Protein AF-A0A6G8FYY5-F1 (afdb_monomer)

Foldseek 3Di:
DDDDDDDDDDDDDDDDDDDDDDDDDDDDDDDDDDDDDDDDDDDDDDDDDDDDDDDDDDDDDDDDDDDDDDDDDDDDDPDPDADQDDDDDDPDPPDAPCVVLVADPLAAEEEEEDEQAPQQCLVLVLLLQQVQCVPRVSYAYEYQYAHDPVRVCSVVSVVSLVVGPRYHYNYHDPCCLRVLLRHLEYEGAGNEDDADVSLLSNLLSLFAYEYEPYDNRCVLDDDLQQHHYHHRPDSPRVNVRVNVSRVDSVSSNRNSVRSSVSSCVPPPDVVVVVVVVVVVVVVVVD

Solvent-accessible surface area (backbone atoms only — not comparable to full-atom values): 17972 Å² total; per-residue (Å²): 139,81,90,86,86,82,85,83,90,79,86,89,81,84,83,81,84,82,82,84,84,82,90,85,85,81,87,88,87,87,84,88,82,84,86,88,88,87,92,87,80,88,88,88,87,88,83,90,83,85,88,80,89,87,82,85,88,80,90,84,92,90,84,84,88,86,92,83,87,89,81,81,84,71,91,71,82,77,72,81,78,86,73,78,78,76,87,77,95,72,88,70,86,75,80,54,57,46,66,78,72,66,55,63,93,84,40,39,35,35,33,33,70,49,63,41,37,85,56,42,25,54,71,31,50,48,51,11,48,68,64,46,39,83,82,33,83,52,48,32,41,37,36,37,28,41,66,64,81,92,48,87,51,13,67,58,53,49,54,52,46,66,69,42,80,60,48,45,67,61,34,75,69,93,64,55,68,58,53,35,73,58,36,54,30,37,46,48,44,25,63,66,44,75,75,50,60,69,56,47,53,28,11,54,59,36,17,15,34,41,26,13,70,15,69,20,36,55,69,74,39,45,66,85,50,19,21,42,66,27,63,64,89,39,29,63,53,49,24,52,54,50,47,54,49,66,75,32,61,68,55,30,55,53,14,0,52,46,16,18,53,54,29,56,76,72,64,35,66,68,62,54,50,54,53,51,50,53,51,53,60,56,59,77,73,112

Mean predicted aligned error: 16.54 Å

Sequence (286 aa):
MGLAEGQPPRGGGLPRPARPIGLRGPRPAARGGLRPRAPGAHPARGGDLPARRRRRRRRLRAAPDPRGPPDRPSRSGRRPRRRVLQRRRARGGRPRYRHELGLAADDVLVTFAGRLTGDKGIRELVRAWTRLAPSRPGAHLVVAGRVDGPDPEGPALLAALEALPRTHLLGHVEDLERLWADTDVCVLPSYREGLPLVVIEAAAAGVPTVVTDCTGGREVVDDGTTGLVVPRRDAGALAAALERLVDDGALRTRMGMAARERALARYDRPRLWTALEGLLRSAARR

pLDDT: mean 76.0, std 26.5, range [28.17, 98.88]

Secondary structure (DSSP, 8-state):
-------PPP---PPPPPPPPPP--------------------------PPPP------------------PPP-----------------SSPPPHHHHTT--SS-EEEEEES---TTTTHHHHHHHHHHHGGG-TTEEEEEE----SS-SSHHHHHHHHHHSTTEEE----S-HHHHHHT-SEEEE--S--SS-HHHHHHHHTT--EEEES-HHHHHHPPBTTTEEEE-TT-HHHHHHHHHHHHH-HHHHHHHHHHHHHHHHHHH-HHHHHHHHHHHHHHHTT-

Radius of gyration: 32.66 Å; Cα contacts (8 Å, |Δi|>4): 351; chains: 1; bounding box: 40×124×102 Å

Nearest PDB structures (foldseek):
  5d00-assembly1_A  TM=8.984E-01  e=4.374E-12  Bacillus subtilis subsp. subtilis str. 168
  5d00-assembly1_B  TM=8.976E-01  e=1.137E-11  Bacillus subtilis subsp. subtilis str. 168
  3mbo-assembly2_C  TM=9.036E-01  e=2.621E-11  Bacillus anthracis
  6n1x-assembly1_A  TM=8.983E-01  e=1.667E-10  Staphylococcus aureus subsp. aureus CN1
  3c48-assembly1_B  TM=8.223E-01  e=9.989E-10  Corynebacterium glutamicum

Structure (mmCIF, N/CA/C/O backbone):
data_AF-A0A6G8FYY5-F1
#
_entry.id   AF-A0A6G8FYY5-F1
#
loop_
_atom_site.group_PDB
_atom_site.id
_atom_site.type_symbol
_atom_site.label_atom_id
_atom_site.label_alt_id
_atom_site.label_comp_id
_atom_site.label_asym_id
_atom_site.label_entity_id
_atom_site.label_seq_id
_atom_site.pdbx_PDB_ins_code
_atom_site.Cartn_x
_atom_site.Cartn_y
_atom_site.Cartn_z
_atom_site.occupancy
_atom_site.B_iso_or_equiv
_atom_site.auth_seq_id
_atom_site.auth_comp_id
_atom_site.auth_asym_id
_atom_site.auth_atom_id
_atom_site.pdbx_PDB_model_num
ATOM 1 N N . MET A 1 1 ? 10.642 -66.273 -29.730 1.00 39.59 1 MET A N 1
ATOM 2 C CA . MET A 1 1 ? 9.284 -65.866 -30.158 1.00 39.59 1 MET A CA 1
ATOM 3 C C . MET A 1 1 ? 8.975 -64.537 -29.486 1.00 39.59 1 MET A C 1
ATOM 5 O O . MET A 1 1 ? 9.159 -64.469 -28.283 1.00 39.59 1 MET A O 1
ATOM 9 N N . GLY A 1 2 ? 8.580 -63.465 -30.164 1.00 41.03 2 GLY A N 1
ATOM 10 C CA . GLY A 1 2 ? 8.566 -63.198 -31.605 1.00 41.03 2 GLY A CA 1
ATOM 11 C C . GLY A 1 2 ? 8.586 -61.676 -31.807 1.00 41.03 2 GLY A C 1
ATOM 12 O O . GLY A 1 2 ? 7.999 -60.955 -31.005 1.00 41.03 2 GLY A O 1
ATOM 13 N N . LEU A 1 3 ? 9.305 -61.192 -32.820 1.00 38.84 3 LEU A N 1
ATOM 14 C CA . LEU A 1 3 ? 9.339 -59.767 -33.167 1.00 38.84 3 LEU A CA 1
ATOM 15 C C . LEU A 1 3 ? 8.075 -59.404 -33.955 1.00 38.84 3 LEU A C 1
ATOM 17 O O . LEU A 1 3 ? 7.635 -60.188 -34.794 1.00 38.84 3 LEU A O 1
ATOM 21 N N . ALA A 1 4 ? 7.522 -58.216 -33.708 1.00 46.06 4 ALA A N 1
ATOM 22 C CA . ALA A 1 4 ? 6.395 -57.669 -34.458 1.00 46.06 4 ALA A CA 1
ATOM 23 C C . ALA A 1 4 ? 6.727 -56.246 -34.935 1.00 46.06 4 ALA A C 1
ATOM 25 O O . ALA A 1 4 ? 6.504 -55.267 -34.225 1.00 46.06 4 ALA A O 1
ATOM 26 N N . GLU A 1 5 ? 7.269 -56.144 -36.148 1.00 43.56 5 GLU A N 1
ATOM 27 C CA . GLU A 1 5 ? 7.329 -54.897 -36.918 1.00 43.56 5 GLU A CA 1
ATOM 28 C C . GLU A 1 5 ? 6.088 -54.807 -37.824 1.00 43.56 5 GLU A C 1
ATOM 30 O O . GLU A 1 5 ? 5.662 -55.819 -38.381 1.00 43.56 5 GLU A O 1
ATOM 35 N N . GLY A 1 6 ? 5.486 -53.619 -37.983 1.00 38.34 6 GLY A N 1
ATOM 36 C CA . GLY A 1 6 ? 4.167 -53.526 -38.632 1.00 38.34 6 GLY A CA 1
ATOM 37 C C . GLY A 1 6 ? 3.648 -52.129 -38.999 1.00 38.34 6 GLY A C 1
ATOM 38 O O . GLY A 1 6 ? 2.541 -51.793 -38.610 1.00 38.34 6 GLY A O 1
ATOM 39 N N . GLN A 1 7 ? 4.418 -51.379 -39.800 1.00 43.22 7 GLN A N 1
ATOM 40 C CA . GLN A 1 7 ? 4.030 -50.199 -40.616 1.00 43.22 7 GLN A CA 1
ATOM 41 C C . GLN A 1 7 ? 3.450 -48.913 -39.953 1.00 43.22 7 GLN A C 1
ATOM 43 O O . GLN A 1 7 ? 2.584 -48.965 -39.085 1.00 43.22 7 GLN A O 1
ATOM 48 N N . PRO A 1 8 ? 3.842 -47.714 -40.447 1.00 51.16 8 PRO A N 1
ATOM 49 C CA . PRO A 1 8 ? 3.224 -46.431 -40.096 1.00 51.16 8 PRO A CA 1
ATOM 50 C C . PRO A 1 8 ? 2.137 -45.979 -41.105 1.00 51.16 8 PRO A C 1
ATOM 52 O O . PRO A 1 8 ? 2.247 -46.264 -42.303 1.00 51.16 8 PRO A O 1
ATOM 55 N N . PRO A 1 9 ? 1.126 -45.192 -40.681 1.00 59.31 9 PRO A N 1
ATOM 56 C CA . PRO A 1 9 ? 0.180 -44.548 -41.593 1.00 59.31 9 PRO A CA 1
ATOM 57 C C . PRO A 1 9 ? 0.793 -43.344 -42.338 1.00 59.31 9 PRO A C 1
ATOM 59 O O . PRO A 1 9 ? 1.697 -42.664 -41.851 1.00 59.31 9 PRO A O 1
ATOM 62 N N . ARG A 1 10 ? 0.283 -43.084 -43.548 1.00 45.16 10 ARG A N 1
ATOM 63 C CA . ARG A 1 10 ? 0.808 -42.105 -44.519 1.00 45.16 10 ARG A CA 1
ATOM 64 C C . ARG A 1 10 ? 0.099 -40.747 -44.446 1.00 45.16 10 ARG A C 1
ATOM 66 O O . ARG A 1 10 ? -1.124 -40.726 -44.405 1.00 45.16 10 ARG A O 1
ATOM 73 N N . GLY A 1 11 ? 0.857 -39.666 -44.669 1.00 36.78 11 GLY A N 1
ATOM 74 C CA . GLY A 1 11 ? 0.372 -38.372 -45.189 1.00 36.78 11 GLY A CA 1
ATOM 75 C C . GLY A 1 11 ? -0.505 -37.538 -44.235 1.00 36.78 11 GLY A C 1
ATOM 76 O O . GLY A 1 11 ? -1.246 -38.056 -43.420 1.00 36.78 11 GLY A O 1
ATOM 77 N N . GLY A 1 12 ? -0.490 -36.207 -44.271 1.00 33.31 12 GLY A N 1
ATOM 78 C CA . GLY A 1 12 ? 0.103 -35.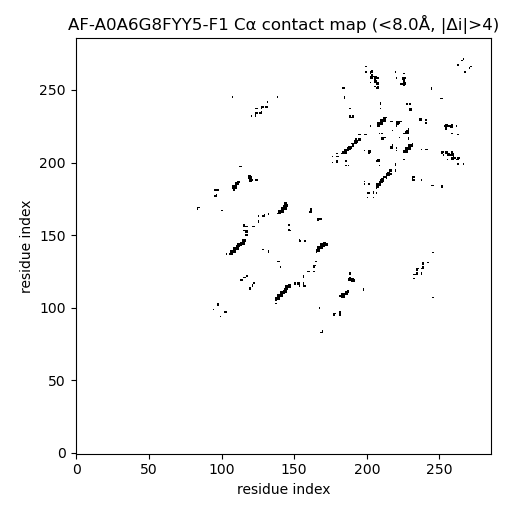307 -45.261 1.00 33.31 12 GLY A CA 1
ATOM 79 C C . GLY A 1 12 ? -0.892 -34.194 -45.590 1.00 33.31 12 GLY A C 1
ATOM 80 O O . GLY A 1 12 ? -1.673 -34.329 -46.524 1.00 33.31 12 GLY A O 1
ATOM 81 N N . GLY A 1 13 ? -0.886 -33.108 -44.812 1.00 35.06 13 GLY A N 1
ATOM 82 C CA . GLY A 1 13 ? -1.869 -32.027 -44.939 1.00 35.06 13 GLY A CA 1
ATOM 83 C C . GLY A 1 13 ? -1.380 -30.712 -44.336 1.00 35.06 13 GLY A C 1
ATOM 84 O O . GLY A 1 13 ? -1.707 -30.386 -43.200 1.00 35.06 13 GLY A O 1
ATOM 85 N N . LEU A 1 14 ? -0.590 -29.955 -45.101 1.00 44.81 14 LEU A N 1
ATOM 86 C CA . LEU A 1 14 ? -0.189 -28.593 -44.735 1.00 44.81 14 LEU A CA 1
ATOM 87 C C . LEU A 1 14 ? -1.376 -27.621 -44.907 1.00 44.81 14 LEU A C 1
ATOM 89 O O . LEU A 1 14 ? -2.025 -27.649 -45.958 1.00 44.81 14 LEU A O 1
ATOM 93 N N . PRO A 1 15 ? -1.662 -26.732 -43.936 1.00 49.69 15 PRO A N 1
ATOM 94 C CA . PRO A 1 15 ? -2.718 -25.735 -44.079 1.00 49.69 15 PRO A CA 1
ATOM 95 C C . PRO A 1 15 ? -2.329 -24.645 -45.092 1.00 49.69 15 PRO A C 1
ATOM 97 O O . PRO A 1 15 ? -1.216 -24.119 -45.081 1.00 49.69 15 PRO A O 1
ATOM 100 N N . ARG A 1 16 ? -3.270 -24.286 -45.974 1.00 48.47 16 ARG A N 1
ATOM 101 C CA . ARG A 1 16 ? -3.101 -23.221 -46.979 1.00 48.47 16 ARG A CA 1
ATOM 102 C C . ARG A 1 16 ? -3.052 -21.828 -46.320 1.00 48.47 16 ARG A C 1
ATOM 104 O O . ARG A 1 16 ? -3.844 -21.579 -45.412 1.00 48.47 16 ARG A O 1
ATOM 111 N N . PRO A 1 17 ? -2.213 -20.890 -46.802 1.00 47.44 17 PRO A N 1
ATOM 112 C CA . PRO A 1 17 ? -2.190 -19.520 -46.294 1.00 47.44 17 PRO A CA 1
ATOM 113 C C . PRO A 1 17 ? -3.430 -18.719 -46.727 1.00 47.44 17 PRO A C 1
ATOM 115 O O . PRO A 1 17 ? -3.913 -18.841 -47.855 1.00 47.44 17 PRO A O 1
ATOM 118 N N . ALA A 1 18 ? -3.925 -17.865 -45.828 1.00 48.88 18 ALA A N 1
ATOM 119 C CA . ALA A 1 18 ? -5.028 -16.945 -46.099 1.00 48.88 18 ALA A CA 1
ATOM 120 C C . ALA A 1 18 ? -4.602 -15.792 -47.032 1.00 48.88 18 ALA A C 1
ATOM 122 O O . ALA A 1 18 ? -3.458 -15.339 -47.009 1.00 48.88 18 ALA A O 1
ATOM 123 N N . ARG A 1 19 ? -5.540 -15.303 -47.855 1.00 44.44 19 ARG A N 1
ATOM 124 C CA . ARG A 1 19 ? -5.312 -14.197 -48.803 1.00 44.44 19 ARG A CA 1
ATOM 125 C C . ARG A 1 19 ? -5.234 -12.834 -48.085 1.00 44.44 19 ARG A C 1
ATOM 127 O O . ARG A 1 19 ? -5.988 -12.625 -47.136 1.00 44.44 19 ARG A O 1
ATOM 134 N N . PRO A 1 20 ? -4.407 -11.884 -48.561 1.00 41.69 20 PRO A N 1
ATOM 135 C CA . PRO A 1 20 ? -4.348 -10.534 -48.003 1.00 41.69 20 PRO A CA 1
ATOM 136 C C . PRO A 1 20 ? -5.583 -9.702 -48.387 1.00 41.69 20 PRO A C 1
ATOM 138 O O . PRO A 1 20 ? -6.032 -9.724 -49.534 1.00 41.69 20 PRO A O 1
ATOM 141 N N . ILE A 1 21 ? -6.105 -8.931 -47.430 1.00 43.00 21 ILE A N 1
ATOM 142 C CA . ILE A 1 21 ? -7.177 -7.950 -47.655 1.00 43.00 21 ILE A CA 1
ATOM 143 C C . ILE A 1 21 ? -6.557 -6.663 -48.218 1.00 43.00 21 ILE A C 1
ATOM 145 O O . ILE A 1 21 ? -5.565 -6.158 -47.697 1.00 43.00 21 ILE A O 1
ATOM 149 N N . GLY A 1 22 ? -7.124 -6.161 -49.318 1.00 37.81 22 GLY A N 1
ATOM 150 C CA . GLY A 1 22 ? -6.535 -5.087 -50.116 1.00 37.81 22 GLY A CA 1
ATOM 151 C C . GLY A 1 22 ? -6.673 -3.682 -49.521 1.00 37.81 22 GLY A C 1
ATOM 152 O O . GLY A 1 22 ? -7.713 -3.306 -48.985 1.00 37.81 22 GLY A O 1
ATOM 153 N N . LEU A 1 23 ? -5.624 -2.880 -49.710 1.00 35.84 23 LEU A N 1
ATOM 154 C CA . LEU A 1 23 ? -5.602 -1.440 -49.450 1.00 35.84 23 LEU A CA 1
ATOM 155 C C . LEU A 1 23 ? -6.532 -0.685 -50.418 1.00 35.84 23 LEU A C 1
ATOM 157 O O . LEU A 1 23 ? -6.482 -0.909 -51.628 1.00 35.84 23 LEU A O 1
ATOM 161 N N . ARG A 1 24 ? -7.298 0.289 -49.909 1.00 36.78 24 ARG A N 1
ATOM 162 C CA . ARG A 1 24 ? -7.894 1.365 -50.719 1.00 36.78 24 ARG A CA 1
ATOM 163 C C . ARG A 1 24 ? -7.843 2.715 -50.005 1.00 36.78 24 ARG A C 1
ATOM 165 O O . ARG A 1 24 ? -8.309 2.866 -48.884 1.00 36.78 24 ARG A O 1
ATOM 172 N N . GLY A 1 25 ? -7.370 3.707 -50.745 1.00 33.50 25 GLY A N 1
ATOM 173 C CA . GLY A 1 25 ? -7.699 5.128 -50.631 1.00 33.50 25 GLY A CA 1
ATOM 174 C C . GLY A 1 25 ? -7.478 5.763 -52.015 1.00 33.50 25 GLY A C 1
ATOM 175 O O . GLY A 1 25 ? -7.158 5.022 -52.948 1.00 33.50 25 GLY A O 1
ATOM 176 N N . PRO A 1 26 ? -7.536 7.098 -52.179 1.00 45.56 26 PRO A N 1
ATOM 177 C CA . PRO A 1 26 ? -8.098 8.116 -51.279 1.00 45.56 26 PRO A CA 1
ATOM 178 C C . PRO A 1 26 ? -9.004 9.155 -52.017 1.00 45.56 26 PRO A C 1
ATOM 180 O O . PRO A 1 26 ? -9.187 9.057 -53.226 1.00 45.56 26 PRO A O 1
ATOM 183 N N . ARG A 1 27 ? -9.423 10.228 -51.304 1.00 34.72 27 ARG A N 1
ATOM 184 C CA . ARG A 1 27 ? -9.936 11.547 -51.808 1.00 34.72 27 ARG A CA 1
ATOM 185 C C . ARG A 1 27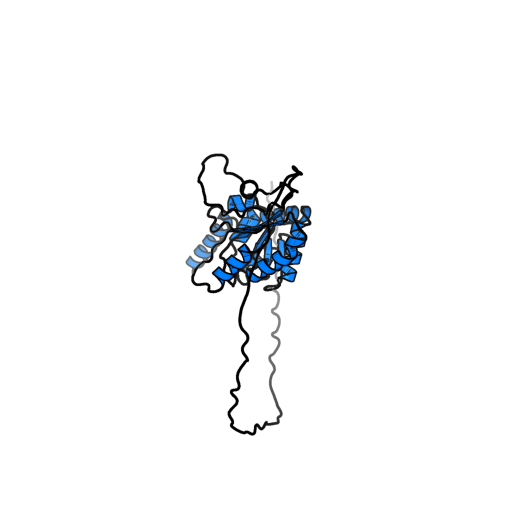 ? -11.401 11.609 -52.318 1.00 34.72 27 ARG A C 1
ATOM 187 O O . ARG A 1 27 ? -11.966 10.556 -52.591 1.00 34.72 27 ARG A O 1
ATOM 194 N N . PRO A 1 28 ? -12.017 12.818 -52.471 1.00 48.03 28 PRO A N 1
ATOM 195 C CA . PRO A 1 28 ? -11.500 14.193 -52.286 1.00 48.03 28 PRO A CA 1
ATOM 196 C C . PRO A 1 28 ? -12.262 15.058 -51.244 1.00 48.03 28 PRO A C 1
ATOM 198 O O . PRO A 1 28 ? -13.005 14.541 -50.419 1.00 48.03 28 PRO A O 1
ATOM 201 N N . ALA A 1 29 ? -12.006 16.376 -51.240 1.00 36.22 29 ALA A N 1
ATOM 202 C CA . ALA A 1 29 ? -12.375 17.333 -50.188 1.00 36.22 29 ALA A CA 1
ATOM 203 C C . ALA A 1 29 ? -13.138 18.575 -50.699 1.00 36.22 29 ALA A C 1
ATOM 205 O O . ALA A 1 29 ? -13.007 18.954 -51.861 1.00 36.22 29 ALA A O 1
ATOM 206 N N . ALA A 1 30 ? -13.815 19.273 -49.781 1.00 35.62 30 ALA A N 1
ATOM 207 C CA . ALA A 1 30 ? -14.276 20.665 -49.883 1.00 35.62 30 ALA A CA 1
ATOM 208 C C . ALA A 1 30 ? -14.565 21.193 -48.458 1.00 35.62 30 ALA A C 1
ATOM 210 O O . ALA A 1 30 ? -14.917 20.393 -47.599 1.00 35.62 30 ALA A O 1
ATOM 211 N N . ARG A 1 31 ? -14.555 22.483 -48.102 1.00 34.88 31 ARG A N 1
ATOM 212 C CA . ARG A 1 31 ? -13.834 23.729 -48.461 1.00 34.88 31 ARG A CA 1
ATOM 213 C C . ARG A 1 31 ? -14.615 24.852 -47.735 1.00 34.88 31 ARG A C 1
ATOM 215 O O . ARG A 1 31 ? -15.836 24.855 -47.806 1.00 34.88 31 ARG A O 1
ATOM 222 N N . GLY A 1 32 ? -13.930 25.832 -47.136 1.00 31.34 32 GLY A N 1
ATOM 223 C CA . GLY A 1 32 ? -14.541 27.059 -46.579 1.00 31.34 32 GLY A CA 1
ATOM 224 C C . GLY A 1 32 ? -14.844 27.008 -45.065 1.00 31.34 32 GLY A C 1
ATOM 225 O O . GLY A 1 32 ? -15.251 25.973 -44.560 1.00 31.34 32 GLY A O 1
ATOM 226 N N . GLY A 1 33 ? -14.635 28.073 -44.280 1.00 32.44 33 GLY A N 1
ATOM 227 C CA . GLY A 1 33 ? -14.149 29.414 -44.629 1.00 32.44 33 GLY A CA 1
ATOM 228 C C . GLY A 1 33 ? -13.640 30.213 -43.415 1.00 32.44 33 GLY A C 1
ATOM 229 O O . GLY A 1 33 ? -13.827 29.825 -42.269 1.00 32.44 33 GLY A O 1
ATOM 230 N N . LEU A 1 34 ? -12.927 31.300 -43.710 1.00 33.91 34 LEU A N 1
ATOM 231 C CA . LEU A 1 34 ? -12.045 32.092 -42.847 1.00 33.91 34 LEU A CA 1
ATOM 232 C C . LEU A 1 34 ? -12.670 32.837 -41.641 1.00 33.91 34 LEU A C 1
ATOM 234 O O . LEU A 1 34 ? -13.868 33.083 -41.559 1.00 33.91 34 LEU A O 1
ATOM 238 N N . ARG A 1 35 ? -11.769 33.280 -40.744 1.00 41.94 35 ARG A N 1
ATOM 239 C CA . ARG A 1 35 ? -11.975 34.296 -39.685 1.00 41.94 35 ARG A CA 1
ATOM 240 C C . ARG A 1 35 ? -12.195 35.709 -40.271 1.00 41.94 35 ARG A C 1
ATOM 242 O O . ARG A 1 35 ? -11.915 35.921 -41.449 1.00 41.94 35 ARG A O 1
ATOM 249 N N . PRO A 1 36 ? -12.498 36.712 -39.422 1.00 45.75 36 PRO A N 1
ATOM 250 C CA . PRO A 1 36 ? -11.395 37.611 -39.037 1.00 45.75 36 PRO A CA 1
ATOM 251 C C . PRO A 1 36 ? -11.336 37.995 -37.540 1.00 45.75 36 PRO A C 1
ATOM 253 O O . PRO A 1 36 ? -12.297 37.858 -36.790 1.00 45.75 36 PRO A O 1
ATOM 256 N N . ARG A 1 37 ? -10.166 38.495 -37.111 1.00 41.84 37 ARG A N 1
ATOM 257 C CA . ARG A 1 37 ? -9.965 39.292 -35.880 1.00 41.84 37 ARG A CA 1
ATOM 258 C C . ARG A 1 37 ? -9.893 40.776 -36.269 1.00 41.84 37 ARG A C 1
ATOM 260 O O . ARG A 1 37 ? -9.359 41.073 -37.332 1.00 41.84 37 ARG A O 1
ATOM 267 N N . ALA A 1 38 ? -10.305 41.678 -35.379 1.00 38.84 38 ALA A N 1
ATOM 268 C CA . ALA A 1 38 ? -10.073 43.125 -35.478 1.00 38.84 38 ALA A CA 1
ATOM 269 C C . ALA A 1 38 ? -9.810 43.740 -34.071 1.00 38.84 38 ALA A C 1
ATOM 271 O O . ALA A 1 38 ? -10.048 43.035 -33.085 1.00 38.84 38 ALA A O 1
ATOM 272 N N . PRO A 1 39 ? -9.244 44.966 -33.951 1.00 48.78 39 PRO A N 1
ATOM 273 C CA . PRO A 1 39 ? -8.395 45.330 -32.804 1.00 48.78 39 PRO A CA 1
ATOM 274 C C . PRO A 1 39 ? -8.812 46.590 -32.004 1.00 48.78 39 PRO A C 1
ATOM 276 O O . PRO A 1 39 ? -9.736 47.306 -32.372 1.00 48.78 39 PRO A O 1
ATOM 279 N N . GLY A 1 40 ? -8.028 46.891 -30.957 1.00 32.09 40 GLY A N 1
ATOM 280 C CA . GLY A 1 40 ? -8.005 48.147 -30.183 1.00 32.09 40 GLY A CA 1
ATOM 281 C C . GLY A 1 40 ? -8.015 47.884 -28.668 1.00 32.09 40 GLY A C 1
ATOM 282 O O . GLY A 1 40 ? -8.484 46.837 -28.243 1.00 32.09 40 GLY A O 1
ATOM 283 N N . ALA A 1 41 ? -7.557 48.742 -27.757 1.00 32.84 41 ALA A N 1
ATOM 284 C CA . ALA A 1 41 ? -6.672 49.911 -27.740 1.00 32.84 41 ALA A CA 1
ATOM 285 C C . ALA A 1 41 ? -6.555 50.337 -26.243 1.00 32.84 41 ALA A C 1
ATOM 287 O O . ALA A 1 41 ? -7.398 49.977 -25.425 1.00 32.84 41 ALA A O 1
ATOM 288 N N . HIS A 1 42 ? -5.500 51.066 -25.876 1.00 31.72 42 HIS A N 1
ATOM 289 C CA . HIS A 1 42 ? -5.213 51.644 -24.537 1.00 31.72 42 HIS A CA 1
ATOM 290 C C . HIS A 1 42 ? -6.129 52.863 -24.193 1.00 31.72 42 HIS A C 1
ATOM 292 O O . HIS A 1 42 ? -6.885 53.251 -25.084 1.00 31.72 42 HIS A O 1
ATOM 298 N N . PRO A 1 43 ? -6.009 53.602 -23.045 1.00 53.06 43 PRO A N 1
ATOM 299 C CA . PRO A 1 43 ? -5.362 53.387 -21.722 1.00 53.06 43 PRO A CA 1
ATOM 300 C C . PRO A 1 43 ? -6.220 53.926 -20.512 1.00 53.06 43 PRO A C 1
ATOM 302 O O . PRO A 1 43 ? -7.431 54.045 -20.629 1.00 53.06 43 PRO A O 1
ATOM 305 N N . ALA A 1 44 ? -5.549 54.340 -19.408 1.00 32.69 44 ALA A N 1
ATOM 306 C CA . ALA A 1 44 ? -5.956 55.174 -18.237 1.00 32.69 44 ALA A CA 1
ATOM 307 C C . ALA A 1 44 ? -6.162 54.387 -16.916 1.00 32.69 44 ALA A C 1
ATOM 309 O O . ALA A 1 44 ? -6.897 53.412 -16.900 1.00 32.69 44 ALA A O 1
ATOM 310 N N . ARG A 1 45 ? -5.439 54.608 -15.797 1.00 33.12 45 ARG A N 1
ATOM 311 C CA . ARG A 1 45 ? -4.980 55.789 -15.002 1.00 33.12 45 ARG A CA 1
ATOM 312 C C . ARG A 1 45 ? -5.918 56.135 -13.825 1.00 33.12 45 ARG A C 1
ATOM 314 O O . ARG A 1 45 ? -7.020 56.611 -14.052 1.00 33.12 45 ARG A O 1
ATOM 321 N N . GLY A 1 46 ? -5.354 56.103 -12.609 1.00 28.17 46 GLY A N 1
ATOM 322 C CA . GLY A 1 46 ? -5.687 57.018 -11.500 1.00 28.17 46 GLY A CA 1
ATOM 323 C C . GLY A 1 46 ? -6.608 56.484 -10.392 1.00 28.17 46 GLY A C 1
ATOM 324 O O . GLY A 1 46 ? -7.636 55.888 -10.686 1.00 28.17 46 GLY A O 1
ATOM 325 N N . GLY A 1 47 ? -6.265 56.766 -9.123 1.00 31.03 47 GLY A N 1
ATOM 326 C CA . GLY A 1 47 ? -7.207 56.634 -7.998 1.00 31.03 47 GLY A CA 1
ATOM 327 C C . GLY A 1 47 ? -6.647 56.180 -6.642 1.00 31.03 47 GLY A C 1
ATOM 328 O O . GLY A 1 47 ? -7.144 55.199 -6.097 1.00 31.03 47 GLY A O 1
ATOM 329 N N . ASP A 1 48 ? -5.675 56.890 -6.057 1.00 32.53 48 ASP A N 1
ATOM 330 C CA . ASP A 1 48 ? -5.446 56.822 -4.600 1.00 32.53 48 ASP A CA 1
ATOM 331 C C . ASP A 1 48 ? -6.628 57.449 -3.841 1.00 32.53 48 ASP A C 1
ATOM 333 O O . ASP A 1 48 ? -7.086 58.512 -4.247 1.00 32.53 48 ASP A O 1
ATOM 337 N N . LEU A 1 49 ? -7.045 56.876 -2.700 1.00 33.66 49 LEU A N 1
ATOM 338 C CA . LEU A 1 49 ? -7.605 57.596 -1.534 1.00 33.66 49 LEU A CA 1
ATOM 339 C C . LEU A 1 49 ? -7.562 56.683 -0.269 1.00 33.66 49 LEU A C 1
ATOM 341 O O . LEU A 1 49 ? -7.633 55.460 -0.396 1.00 33.66 49 LEU A O 1
ATOM 345 N N . PRO A 1 50 ? -7.414 57.224 0.965 1.00 41.00 50 PRO A N 1
ATOM 346 C CA . PRO A 1 50 ? -6.831 56.475 2.087 1.00 41.00 50 PRO A CA 1
ATOM 347 C C . PRO A 1 50 ? -7.817 55.891 3.120 1.00 41.00 50 PRO A C 1
ATOM 349 O O . PRO A 1 50 ? -8.861 56.466 3.440 1.00 41.00 50 PRO A O 1
ATOM 352 N N . ALA A 1 51 ? -7.401 54.796 3.767 1.00 39.38 51 ALA A N 1
ATOM 353 C CA . ALA A 1 51 ? -8.104 54.187 4.898 1.00 39.38 51 ALA A CA 1
ATOM 354 C C . ALA A 1 51 ? -7.936 54.977 6.217 1.00 39.38 51 ALA A C 1
ATOM 356 O O . ALA A 1 51 ? -6.873 55.514 6.536 1.00 39.38 51 ALA A O 1
ATOM 357 N N . ARG A 1 52 ? -9.011 55.042 7.016 1.00 38.75 52 ARG A N 1
ATOM 358 C CA . ARG A 1 52 ? -9.107 55.909 8.204 1.00 38.75 52 ARG A CA 1
ATOM 359 C C . ARG A 1 52 ? -8.534 55.291 9.488 1.00 38.75 52 ARG A C 1
ATOM 361 O O . ARG A 1 52 ? -8.605 54.095 9.742 1.00 38.75 52 ARG A O 1
ATOM 368 N N . ARG A 1 53 ? -8.048 56.184 10.357 1.00 35.22 53 ARG A N 1
ATOM 369 C CA . ARG A 1 53 ? -7.592 55.933 11.737 1.00 35.22 53 ARG A CA 1
ATOM 370 C C . ARG A 1 53 ? -8.678 55.288 12.617 1.00 35.22 53 ARG A C 1
ATOM 372 O O . ARG A 1 53 ? -9.820 55.738 12.572 1.00 35.22 53 ARG A O 1
ATOM 379 N N . ARG A 1 54 ? -8.263 54.488 13.612 1.00 38.44 54 ARG A N 1
ATOM 380 C CA . ARG A 1 54 ? -8.649 54.676 15.036 1.00 38.44 54 ARG A CA 1
ATOM 381 C C . ARG A 1 54 ? -7.644 54.011 15.992 1.00 38.44 54 ARG A C 1
ATOM 383 O O . ARG A 1 54 ? -6.883 53.134 15.601 1.00 38.44 54 ARG A O 1
ATOM 390 N N . ARG A 1 55 ? -7.558 54.524 17.226 1.00 35.53 55 ARG A N 1
ATOM 391 C CA . ARG A 1 55 ? -6.483 54.257 18.204 1.00 35.53 55 ARG A CA 1
ATOM 392 C C . ARG A 1 55 ? -7.047 53.844 19.578 1.00 35.53 55 ARG A C 1
ATOM 394 O O . ARG A 1 55 ? -7.871 54.567 20.110 1.00 35.53 55 ARG A O 1
ATOM 401 N N . ARG A 1 56 ? -6.399 52.836 20.188 1.00 33.84 56 ARG A N 1
ATOM 402 C CA . ARG A 1 56 ? -5.930 52.756 21.602 1.00 33.84 56 ARG A CA 1
ATOM 403 C C . ARG A 1 56 ? -6.904 52.705 22.813 1.00 33.84 56 ARG A C 1
ATOM 405 O O . ARG A 1 56 ? -7.517 53.710 23.132 1.00 33.84 56 ARG A O 1
ATOM 412 N N . ARG A 1 57 ? -6.611 51.699 23.676 1.00 36.31 57 ARG A N 1
ATOM 413 C CA . ARG A 1 57 ? -6.536 51.721 25.178 1.00 36.31 57 ARG A CA 1
ATOM 414 C C . ARG A 1 57 ? -7.894 51.806 25.929 1.00 36.31 57 ARG A C 1
ATOM 416 O O . ARG A 1 57 ? -8.859 52.238 25.331 1.00 36.31 57 ARG A O 1
ATOM 423 N N . ARG A 1 58 ? -8.074 51.389 27.203 1.00 32.94 58 ARG A N 1
ATOM 424 C CA . ARG A 1 58 ? -7.224 51.119 28.416 1.00 32.94 58 ARG A CA 1
ATOM 425 C C . ARG A 1 58 ? -7.944 50.027 29.295 1.00 32.94 58 ARG A C 1
ATOM 427 O O . ARG A 1 58 ? -9.141 49.883 29.126 1.00 32.94 58 ARG A O 1
ATOM 434 N N . ARG A 1 59 ? -7.273 49.127 30.055 1.00 32.78 59 ARG A N 1
ATOM 435 C CA . ARG A 1 59 ? -7.072 49.082 31.555 1.00 32.78 59 ARG A CA 1
ATOM 436 C C . ARG A 1 59 ? -8.352 49.244 32.435 1.00 32.78 59 ARG A C 1
ATOM 438 O O . ARG A 1 59 ? -9.111 50.140 32.113 1.00 32.78 59 ARG A O 1
ATOM 445 N N . LEU A 1 60 ? -8.596 48.575 33.590 1.00 30.50 60 LEU A N 1
ATOM 446 C CA . LEU A 1 60 ? -7.844 47.616 34.461 1.00 30.50 60 LEU A CA 1
ATOM 447 C C . LEU A 1 60 ? -8.732 47.047 35.633 1.00 30.50 60 LEU A C 1
ATOM 449 O O . LEU A 1 60 ? -9.678 47.725 36.005 1.00 30.50 60 LEU A O 1
ATOM 453 N N . ARG A 1 61 ? -8.278 45.955 36.306 1.00 30.23 61 ARG A N 1
ATOM 454 C CA . ARG A 1 61 ? -8.525 45.490 37.724 1.00 30.23 61 ARG A CA 1
ATOM 455 C C . ARG A 1 61 ? -9.882 44.883 38.185 1.00 30.23 61 ARG A C 1
ATOM 457 O O . ARG A 1 61 ? -10.872 45.595 38.210 1.00 30.23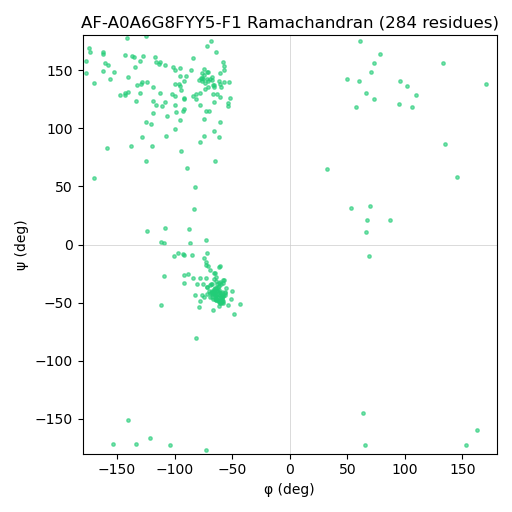 61 ARG A O 1
ATOM 464 N N . ALA A 1 62 ? -9.833 43.666 38.773 1.00 31.16 62 ALA A N 1
ATOM 465 C CA . ALA A 1 62 ? -10.145 43.347 40.198 1.00 31.16 62 ALA A CA 1
ATOM 466 C C . ALA A 1 62 ? -9.910 41.842 40.557 1.00 31.16 62 ALA A C 1
ATOM 468 O O . ALA A 1 62 ? -10.081 40.989 39.692 1.00 31.16 62 ALA A O 1
ATOM 469 N N . ALA A 1 63 ? -9.499 41.542 41.805 1.00 32.25 63 ALA A N 1
ATOM 470 C CA . ALA A 1 63 ? -9.360 40.231 42.509 1.00 32.25 63 ALA A CA 1
ATOM 471 C C . ALA A 1 63 ? -8.971 40.519 44.001 1.00 32.25 63 ALA A C 1
ATOM 473 O O . ALA A 1 63 ? -8.591 41.680 44.218 1.00 32.25 63 ALA A O 1
ATOM 474 N N . PRO A 1 64 ? -8.962 39.587 45.005 1.00 47.16 64 PRO A N 1
ATOM 475 C CA . PRO A 1 64 ? -9.108 38.106 44.951 1.00 47.16 64 PRO A CA 1
ATOM 476 C C . PRO A 1 64 ? -9.944 37.383 46.076 1.00 47.16 64 PRO A C 1
ATOM 478 O O . PRO A 1 64 ? -10.324 38.011 47.059 1.00 47.16 64 PRO A O 1
ATOM 481 N N . ASP A 1 65 ? -10.067 36.037 45.931 1.00 39.88 65 ASP A N 1
ATOM 482 C CA . ASP A 1 65 ? -10.231 34.939 46.949 1.00 39.88 65 ASP A CA 1
ATOM 483 C C . ASP A 1 65 ? -11.480 34.915 47.897 1.00 39.88 65 ASP A C 1
ATOM 485 O O . ASP A 1 65 ? -12.264 35.860 47.828 1.00 39.88 65 ASP A O 1
ATOM 489 N N . PRO A 1 66 ? -11.740 33.891 48.779 1.00 48.16 66 PRO A N 1
ATOM 490 C CA . PRO A 1 66 ? -11.067 32.584 49.014 1.00 48.16 66 PRO A CA 1
ATOM 491 C C . PRO A 1 66 ? -11.933 31.279 49.192 1.00 48.16 66 PRO A C 1
ATOM 493 O O . PRO A 1 66 ? -13.077 31.312 49.625 1.00 48.16 66 PRO A O 1
ATOM 496 N N . ARG A 1 67 ? -11.268 30.112 49.016 1.00 34.53 67 ARG A N 1
ATOM 497 C CA . ARG A 1 67 ? -11.445 28.738 49.614 1.00 34.53 67 ARG A CA 1
ATOM 498 C C . ARG A 1 67 ? -12.763 27.910 49.534 1.00 34.53 67 ARG A C 1
ATOM 500 O O . ARG A 1 67 ? -13.724 28.148 50.253 1.00 34.53 67 ARG A O 1
ATOM 507 N N . GLY A 1 68 ? -12.645 26.741 48.880 1.00 31.50 68 GLY A N 1
ATOM 508 C CA . GLY A 1 68 ? -13.431 25.498 49.061 1.00 31.50 68 GLY A CA 1
ATOM 509 C C . GLY A 1 68 ? -12.776 24.331 48.272 1.00 31.50 68 GLY A C 1
ATOM 510 O O . GLY A 1 68 ? -12.251 24.618 47.195 1.00 31.50 68 GLY A O 1
ATOM 511 N N . PRO A 1 69 ? -12.682 23.073 48.771 1.00 41.81 69 PRO A N 1
ATOM 512 C CA . PRO A 1 69 ? -11.785 22.048 48.203 1.00 41.81 69 PRO A CA 1
ATOM 513 C C . PRO A 1 69 ? -12.553 20.987 47.349 1.00 41.81 69 PRO A C 1
ATOM 515 O O . PRO A 1 69 ? -13.689 21.250 46.966 1.00 41.81 69 PRO A O 1
ATOM 518 N N . PRO A 1 70 ? -11.937 19.883 46.871 1.00 48.38 70 PRO A N 1
ATOM 519 C CA . PRO A 1 70 ? -11.686 19.686 45.444 1.00 48.38 70 PRO A CA 1
ATOM 520 C C . PRO A 1 70 ? -12.563 18.602 44.794 1.00 48.38 70 PRO A C 1
ATOM 522 O O . PRO A 1 70 ? -12.901 17.610 45.436 1.00 48.38 70 PRO A O 1
ATOM 525 N N . ASP A 1 71 ? -12.795 18.696 43.480 1.00 34.38 71 ASP A N 1
ATOM 526 C CA . ASP A 1 71 ? -13.338 17.560 42.727 1.00 34.38 71 ASP A CA 1
ATOM 527 C C . ASP A 1 71 ? -12.626 17.281 41.392 1.00 34.38 71 ASP A C 1
ATOM 529 O O . ASP A 1 71 ? -11.967 18.130 40.790 1.00 34.38 71 ASP A O 1
ATOM 533 N N . ARG A 1 72 ? -12.696 16.007 41.011 1.00 40.69 72 ARG A N 1
ATOM 534 C CA . ARG A 1 72 ? -11.790 15.250 40.128 1.00 40.69 72 ARG A CA 1
ATOM 535 C C . ARG A 1 72 ? -11.516 15.894 38.755 1.00 40.69 72 ARG A C 1
ATOM 537 O O . ARG A 1 72 ? -12.461 16.287 38.070 1.00 40.69 72 ARG A O 1
ATOM 544 N N . PRO A 1 73 ? -10.267 15.853 38.235 1.00 38.81 73 PRO A N 1
ATOM 545 C CA . PRO A 1 73 ? -10.026 16.145 36.828 1.00 38.81 73 PRO A CA 1
ATOM 546 C C . PRO A 1 73 ? -10.686 15.075 35.949 1.00 38.81 73 PRO A C 1
ATOM 548 O O . PRO A 1 73 ? -10.401 13.878 36.052 1.00 38.81 73 PRO A O 1
ATOM 551 N N . SER A 1 74 ? -11.561 15.529 35.056 1.00 36.88 74 SER A N 1
ATOM 552 C CA . SER A 1 74 ? -12.181 14.717 34.013 1.00 36.88 74 SER A CA 1
ATOM 553 C C . SER A 1 74 ? -11.127 14.045 33.119 1.00 36.88 74 SER A C 1
ATOM 555 O O . SER A 1 74 ? -10.002 14.530 32.968 1.00 36.88 74 SER A O 1
ATOM 557 N N . ARG A 1 75 ? -11.485 12.898 32.519 1.00 39.19 75 ARG A N 1
ATOM 558 C CA . ARG A 1 75 ? -10.603 12.128 31.622 1.00 39.19 75 ARG A CA 1
ATOM 559 C C . ARG A 1 75 ? -10.220 12.966 30.398 1.00 39.19 75 ARG A C 1
ATOM 561 O O . ARG A 1 75 ? -10.909 12.957 29.381 1.00 39.19 75 ARG A O 1
ATOM 568 N N . SER A 1 76 ? -9.096 13.668 30.495 1.00 36.31 76 SER A N 1
ATOM 569 C CA . SER A 1 76 ? -8.520 14.420 29.388 1.00 36.31 76 SER A CA 1
ATOM 570 C C . SER A 1 76 ? -8.120 13.467 28.261 1.00 36.31 76 SER A C 1
ATOM 572 O O . SER A 1 76 ? -7.441 12.458 28.472 1.00 36.31 76 SER A O 1
ATOM 574 N N . GLY A 1 77 ? -8.557 13.789 27.042 1.00 41.06 77 GLY A N 1
ATOM 575 C CA . GLY A 1 77 ? -8.235 13.011 25.854 1.00 41.06 77 GLY A CA 1
ATOM 576 C C . GLY A 1 77 ? -6.726 12.975 25.625 1.00 41.06 77 GLY A C 1
ATOM 577 O O . GLY A 1 77 ? -6.133 13.955 25.165 1.00 41.06 77 GLY A O 1
ATOM 578 N N . ARG A 1 78 ? -6.095 11.832 25.916 1.00 31.83 78 ARG A N 1
ATOM 579 C CA . ARG A 1 78 ? -4.705 11.580 25.534 1.00 31.83 78 ARG A CA 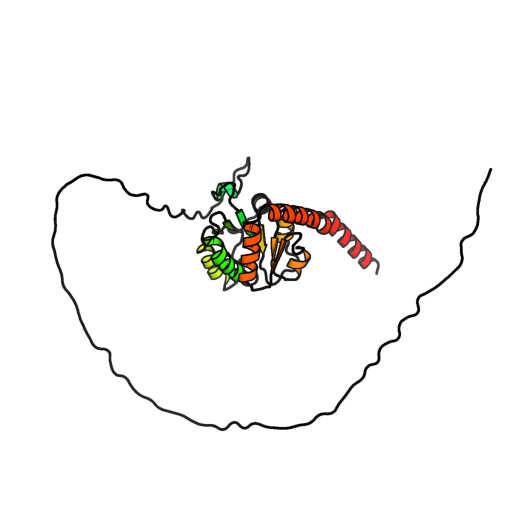1
ATOM 580 C C . ARG A 1 78 ? -4.623 11.508 24.013 1.00 31.83 78 ARG A C 1
ATOM 582 O O . ARG A 1 78 ? -4.858 10.459 23.422 1.00 31.83 78 ARG A O 1
ATOM 589 N N . ARG A 1 79 ? -4.230 12.620 23.384 1.00 34.47 79 ARG A N 1
ATOM 590 C CA . ARG A 1 79 ? -3.709 12.599 22.011 1.00 34.47 79 ARG A CA 1
ATOM 591 C C . ARG A 1 79 ? -2.585 11.550 21.956 1.00 34.47 79 ARG A C 1
ATOM 593 O O . ARG A 1 79 ? -1.671 11.644 22.785 1.00 34.47 79 ARG A O 1
ATOM 600 N N . PRO A 1 80 ? -2.624 10.562 21.044 1.00 35.97 80 PRO A N 1
ATOM 601 C CA . PRO A 1 80 ? -1.560 9.571 20.949 1.00 35.97 80 PRO A CA 1
ATOM 602 C C . PRO A 1 80 ? -0.242 10.286 20.637 1.00 35.97 80 PRO A C 1
ATOM 604 O O . PRO A 1 80 ? -0.158 11.109 19.722 1.00 35.97 80 PRO A O 1
ATOM 607 N N . ARG A 1 81 ? 0.786 10.022 21.450 1.00 37.12 81 ARG A N 1
ATOM 608 C CA . ARG A 1 81 ? 2.103 10.644 21.280 1.00 37.12 81 ARG A CA 1
ATOM 609 C C . ARG A 1 81 ? 2.748 10.082 20.017 1.00 37.12 81 ARG A C 1
ATOM 611 O O . ARG A 1 81 ? 3.085 8.903 19.985 1.00 37.12 81 ARG A O 1
ATOM 618 N N . ARG A 1 82 ? 2.958 10.937 19.011 1.00 46.25 82 ARG A N 1
ATOM 619 C CA . ARG A 1 82 ? 3.750 10.605 17.818 1.00 46.25 82 ARG A CA 1
ATOM 620 C C . ARG A 1 82 ? 5.125 10.096 18.250 1.00 46.25 82 ARG A C 1
ATOM 622 O O . ARG A 1 82 ? 5.854 10.813 18.934 1.00 46.25 82 ARG A O 1
ATOM 629 N N . ARG A 1 83 ? 5.478 8.875 17.848 1.00 46.19 83 ARG A N 1
ATOM 630 C CA . ARG A 1 83 ? 6.829 8.327 17.987 1.00 46.19 83 ARG A CA 1
ATOM 631 C C . ARG A 1 83 ? 7.494 8.292 16.620 1.00 46.19 83 ARG A C 1
ATOM 633 O O . ARG A 1 83 ? 7.144 7.471 15.784 1.00 46.19 83 ARG A O 1
ATOM 640 N N . VAL A 1 84 ? 8.494 9.148 16.433 1.00 43.91 84 VAL A N 1
ATOM 641 C CA . VAL A 1 84 ? 9.531 8.909 15.426 1.00 43.91 84 VAL A CA 1
ATOM 642 C C . VAL A 1 84 ? 10.432 7.814 15.997 1.00 43.91 84 VAL A C 1
ATOM 644 O O . VAL A 1 84 ? 11.147 8.044 16.974 1.00 43.91 84 VAL A O 1
ATOM 647 N N . LEU A 1 85 ? 10.345 6.602 15.448 1.00 47.31 85 LEU A N 1
ATOM 648 C CA . LEU A 1 85 ? 11.139 5.454 15.891 1.00 47.31 85 LEU A CA 1
ATOM 649 C C . LEU A 1 85 ? 12.591 5.599 15.412 1.00 47.31 85 LEU A C 1
ATOM 651 O O . LEU A 1 85 ? 12.946 5.186 14.310 1.00 47.31 85 LEU A O 1
ATOM 655 N N . GLN A 1 86 ? 13.454 6.176 16.253 1.00 43.72 86 GLN A N 1
ATOM 656 C CA . GLN A 1 86 ? 14.901 6.074 16.052 1.00 43.72 86 GLN A CA 1
ATOM 657 C C . GLN A 1 86 ? 15.405 4.699 16.514 1.00 43.72 86 GLN A C 1
ATOM 659 O O . GLN A 1 86 ? 15.088 4.230 17.608 1.00 43.72 86 GLN A O 1
ATOM 664 N N . ARG A 1 87 ? 16.179 4.041 15.645 1.00 45.12 87 ARG A N 1
ATOM 665 C CA . ARG A 1 87 ? 16.569 2.632 15.782 1.00 45.12 87 ARG A CA 1
ATOM 666 C C . ARG A 1 87 ? 17.477 2.378 16.994 1.00 45.12 87 AR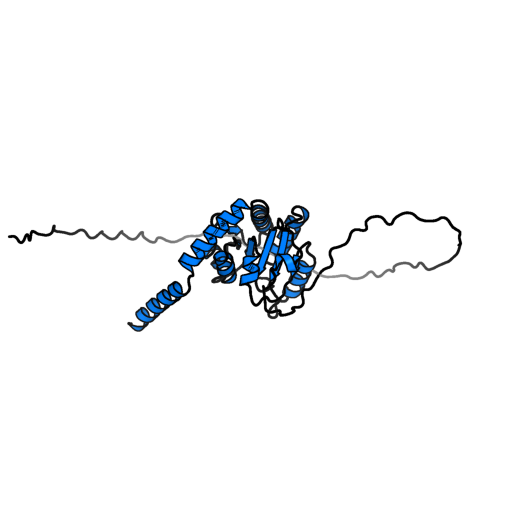G A C 1
ATOM 668 O O . ARG A 1 87 ? 18.520 3.012 17.137 1.00 45.12 87 ARG A O 1
ATOM 675 N N . ARG A 1 88 ? 17.188 1.314 17.750 1.00 38.91 88 ARG A N 1
ATOM 676 C CA . ARG A 1 88 ? 18.195 0.552 18.512 1.00 38.91 88 ARG A CA 1
ATOM 677 C C . ARG A 1 88 ? 18.323 -0.844 17.906 1.00 38.91 88 ARG A C 1
ATOM 679 O O . ARG A 1 88 ? 17.322 -1.516 17.695 1.00 38.91 88 ARG A O 1
ATOM 686 N N . ARG A 1 89 ? 19.553 -1.291 17.629 1.00 38.44 89 ARG A N 1
ATOM 687 C CA . ARG A 1 89 ? 19.824 -2.683 17.234 1.00 38.44 89 ARG A CA 1
ATOM 688 C C . ARG A 1 89 ? 19.893 -3.553 18.492 1.00 38.44 89 ARG A C 1
ATOM 690 O O . ARG A 1 89 ? 20.714 -3.282 19.361 1.00 38.44 89 ARG A O 1
ATOM 697 N N . ALA A 1 90 ? 19.094 -4.614 18.548 1.00 35.84 90 ALA A N 1
ATOM 698 C CA . ALA A 1 90 ? 19.233 -5.703 19.513 1.00 35.84 90 ALA A CA 1
ATOM 699 C C . ALA A 1 90 ? 19.255 -7.048 18.766 1.00 35.84 90 ALA A C 1
ATOM 701 O O . ALA A 1 90 ? 18.531 -7.233 17.785 1.00 35.84 90 ALA A O 1
ATOM 702 N N . ARG A 1 91 ? 20.121 -7.971 19.200 1.00 42.44 91 ARG A N 1
ATOM 703 C CA . ARG A 1 91 ? 20.156 -9.364 18.727 1.00 42.44 91 ARG A CA 1
ATOM 704 C C . ARG A 1 91 ? 19.358 -10.227 19.710 1.00 42.44 91 ARG A C 1
ATOM 706 O O . ARG A 1 91 ? 19.517 -10.059 20.912 1.00 42.44 91 ARG A O 1
ATOM 713 N N . GLY A 1 92 ? 18.557 -11.154 19.185 1.00 34.78 92 GLY A N 1
ATOM 714 C CA . GLY A 1 92 ? 17.611 -11.979 19.949 1.00 34.78 92 GLY A CA 1
ATOM 715 C C . GLY A 1 92 ? 16.164 -11.579 19.652 1.00 34.78 92 GLY A C 1
ATOM 716 O O . GLY A 1 92 ? 15.861 -10.391 19.663 1.00 34.78 92 GLY A O 1
ATOM 717 N N . GLY A 1 93 ? 15.316 -12.563 19.311 1.00 48.53 93 GLY A N 1
ATOM 718 C CA . GLY A 1 93 ? 13.861 -12.429 19.102 1.00 48.53 93 GLY A CA 1
ATOM 719 C C . GLY A 1 93 ? 13.398 -11.084 18.530 1.00 48.53 93 GLY A C 1
ATOM 720 O O . GLY A 1 93 ? 12.736 -10.333 19.239 1.00 48.53 93 GLY A O 1
ATOM 721 N N . ARG A 1 94 ? 13.796 -10.752 17.288 1.00 45.88 94 ARG A N 1
ATOM 722 C CA . ARG A 1 94 ? 13.613 -9.402 16.711 1.00 45.88 94 ARG A CA 1
ATOM 723 C C . ARG A 1 94 ? 12.130 -8.980 16.824 1.00 45.88 94 ARG A C 1
ATOM 725 O O . ARG A 1 94 ? 11.287 -9.695 16.277 1.00 45.88 94 ARG A O 1
ATOM 732 N N . PRO A 1 95 ? 11.810 -7.882 17.541 1.00 52.44 95 PRO A N 1
ATOM 733 C CA . PRO A 1 95 ? 10.432 -7.489 17.824 1.00 52.44 95 PRO A CA 1
ATOM 734 C C . PRO A 1 95 ? 9.633 -7.223 16.544 1.00 52.44 95 PRO A C 1
ATOM 736 O O . PRO A 1 95 ? 10.176 -6.780 15.531 1.00 52.44 95 PRO A O 1
ATOM 739 N N . ARG A 1 96 ? 8.331 -7.515 16.613 1.00 79.69 96 ARG A N 1
ATOM 740 C CA . ARG A 1 96 ? 7.369 -7.294 15.528 1.00 79.69 96 ARG A CA 1
ATOM 741 C C . ARG A 1 96 ? 6.997 -5.817 15.424 1.00 79.69 96 ARG A C 1
ATOM 743 O O . ARG A 1 96 ? 6.755 -5.172 16.448 1.00 79.69 96 ARG A O 1
ATOM 750 N N . TYR A 1 97 ? 6.865 -5.309 14.202 1.00 88.62 97 TYR A N 1
ATOM 751 C CA . TYR A 1 97 ? 6.445 -3.936 13.918 1.00 88.62 97 TYR A CA 1
ATOM 752 C C . TYR A 1 97 ? 5.104 -3.607 14.576 1.00 88.62 97 TYR A C 1
ATOM 754 O O . TYR A 1 97 ? 4.954 -2.515 15.118 1.00 88.62 97 TYR A O 1
ATOM 762 N N . ARG A 1 98 ? 4.157 -4.557 14.627 1.00 91.06 98 ARG A N 1
ATOM 763 C CA . ARG A 1 98 ? 2.859 -4.354 15.302 1.00 91.06 98 ARG A CA 1
ATOM 764 C C . ARG A 1 98 ? 3.032 -3.954 16.772 1.00 91.06 98 ARG A C 1
ATOM 766 O O . ARG A 1 98 ? 2.393 -3.013 17.229 1.00 91.06 98 ARG A O 1
ATOM 773 N N . HIS A 1 99 ? 3.963 -4.591 17.487 1.00 89.88 99 HIS A N 1
ATOM 774 C CA . HIS A 1 99 ? 4.274 -4.256 18.879 1.00 89.88 99 HIS A CA 1
ATOM 775 C C . HIS A 1 99 ? 5.019 -2.915 19.005 1.00 89.88 99 HIS A C 1
ATOM 777 O O . HIS A 1 99 ? 4.690 -2.110 19.874 1.00 89.88 99 HIS A O 1
ATOM 783 N N . GLU A 1 100 ? 5.997 -2.630 18.134 1.00 90.12 100 GLU A N 1
ATOM 784 C CA . GLU A 1 100 ? 6.728 -1.347 18.158 1.00 90.12 100 GLU A CA 1
ATOM 785 C C . GLU A 1 100 ? 5.829 -0.132 17.872 1.00 90.12 100 GLU A C 1
ATOM 787 O O . GLU A 1 100 ? 6.039 0.947 18.437 1.00 90.12 100 GLU A O 1
ATOM 792 N N . LEU A 1 101 ? 4.822 -0.322 17.016 1.00 91.94 101 LEU A N 1
ATOM 793 C CA . LEU A 1 101 ? 3.817 0.671 16.637 1.00 91.94 101 LEU A CA 1
ATOM 794 C C . LEU A 1 101 ? 2.629 0.745 17.613 1.00 91.94 101 LEU A C 1
ATOM 796 O O . LEU A 1 101 ? 1.829 1.676 17.515 1.00 91.94 101 LEU A O 1
ATOM 800 N N . GLY A 1 102 ? 2.534 -0.190 18.566 1.00 93.31 102 GLY A N 1
ATOM 801 C CA . GLY A 1 102 ? 1.466 -0.249 19.566 1.00 93.31 102 GLY A CA 1
ATOM 802 C C . GLY A 1 102 ? 0.096 -0.630 18.999 1.00 93.31 102 GLY A C 1
ATOM 803 O O . GLY A 1 102 ? -0.907 -0.114 19.485 1.00 93.31 102 GLY A O 1
ATOM 804 N N . LEU A 1 103 ? 0.069 -1.479 17.967 1.00 94.56 103 LEU A N 1
ATOM 805 C CA . LEU A 1 103 ? -1.157 -1.991 17.352 1.00 94.56 103 LEU A CA 1
ATOM 806 C C . LEU A 1 103 ? -1.806 -3.077 18.220 1.00 94.56 103 LEU A C 1
ATOM 808 O O . LEU A 1 103 ? -1.113 -3.870 18.865 1.00 94.56 103 LEU A O 1
ATOM 812 N N . ALA A 1 104 ? -3.132 -3.139 18.181 1.00 94.25 104 ALA A N 1
ATOM 813 C CA . ALA A 1 104 ? -3.916 -4.256 18.681 1.00 94.25 104 ALA A CA 1
ATOM 814 C C . ALA A 1 104 ? -3.776 -5.498 17.773 1.00 94.25 104 ALA A C 1
ATOM 816 O O . ALA A 1 104 ? -3.184 -5.457 16.690 1.00 94.25 104 ALA A O 1
ATOM 817 N N . ALA A 1 105 ? -4.304 -6.635 18.232 1.00 89.06 105 ALA A N 1
ATOM 818 C CA . ALA A 1 105 ? -4.258 -7.889 17.477 1.00 89.06 105 ALA A CA 1
ATOM 819 C C . ALA A 1 105 ? -5.220 -7.891 16.272 1.00 89.06 105 ALA A C 1
ATOM 821 O O . ALA A 1 105 ? -4.953 -8.560 15.279 1.00 89.06 105 ALA A O 1
ATOM 822 N N . ASP A 1 106 ? -6.313 -7.136 16.380 1.00 93.25 106 ASP A N 1
ATOM 823 C CA . ASP A 1 106 ? -7.413 -6.983 15.426 1.00 93.25 106 ASP A CA 1
ATOM 824 C C . ASP A 1 106 ? -7.296 -5.739 14.523 1.00 93.25 106 ASP A C 1
ATOM 826 O O . ASP A 1 106 ? -8.060 -5.604 13.566 1.00 93.25 106 ASP A O 1
ATOM 830 N N . ASP A 1 107 ? -6.317 -4.861 14.777 1.00 97.31 107 ASP A N 1
ATOM 831 C CA . ASP A 1 107 ? -5.966 -3.768 13.861 1.00 97.31 107 ASP A CA 1
ATOM 832 C C . ASP A 1 107 ? -5.578 -4.313 12.474 1.00 97.31 107 ASP A C 1
ATOM 834 O O . ASP A 1 107 ? -5.108 -5.443 12.342 1.00 97.31 107 ASP A O 1
ATOM 838 N N . VAL A 1 108 ? -5.697 -3.486 11.434 1.00 98.38 108 VAL A N 1
ATOM 839 C CA . VAL A 1 108 ? -5.273 -3.810 10.063 1.00 98.38 108 VAL A CA 1
ATOM 840 C C . VAL A 1 108 ? -4.148 -2.877 9.631 1.00 98.38 108 VAL A C 1
ATOM 842 O O . VAL A 1 108 ? -4.326 -1.656 9.567 1.00 98.38 108 VAL A O 1
ATOM 845 N N . LEU A 1 109 ? -2.992 -3.456 9.303 1.00 98.44 109 LEU A N 1
ATOM 846 C CA . LEU A 1 109 ? -1.803 -2.735 8.867 1.00 98.44 109 LEU A CA 1
ATOM 847 C C . LEU A 1 109 ? -1.710 -2.682 7.339 1.00 98.44 109 LEU A C 1
ATOM 849 O O . LEU A 1 109 ? -1.376 -3.669 6.679 1.00 98.44 109 LEU A O 1
ATOM 853 N N . VAL A 1 110 ? -1.970 -1.500 6.788 1.00 98.81 110 VAL A N 1
ATOM 854 C CA . VAL A 1 110 ? -1.753 -1.178 5.376 1.00 98.81 110 VAL A CA 1
ATOM 855 C C . VAL A 1 110 ? -0.352 -0.591 5.220 1.00 98.81 110 VAL A C 1
ATOM 857 O O . VAL A 1 110 ? -0.026 0.395 5.875 1.00 98.81 110 VAL A O 1
ATOM 860 N N . THR A 1 111 ? 0.476 -1.149 4.342 1.00 98.75 111 THR A N 1
ATOM 861 C CA . THR A 1 111 ? 1.873 -0.726 4.163 1.00 98.75 111 THR A CA 1
ATOM 862 C C . THR A 1 111 ? 2.132 -0.224 2.748 1.00 98.75 111 THR A C 1
ATOM 864 O O . THR A 1 111 ? 1.978 -0.959 1.774 1.00 98.75 111 THR A O 1
ATOM 867 N N . PHE A 1 112 ? 2.614 1.014 2.640 1.00 98.62 112 PHE A N 1
ATOM 868 C CA . PHE A 1 112 ? 3.345 1.501 1.472 1.00 98.62 112 PHE A CA 1
ATOM 869 C C . PHE A 1 112 ? 4.849 1.345 1.724 1.00 98.62 112 PHE A C 1
ATOM 871 O O . PHE A 1 112 ? 5.351 1.785 2.762 1.00 98.62 112 PHE A O 1
ATOM 878 N N . ALA A 1 113 ? 5.589 0.810 0.753 1.00 97.81 113 ALA A N 1
ATOM 879 C CA . ALA A 1 113 ? 7.049 0.831 0.761 1.00 97.81 113 ALA A CA 1
ATOM 880 C C . ALA A 1 113 ? 7.592 1.339 -0.583 1.00 97.81 113 ALA A C 1
ATOM 882 O O . ALA A 1 113 ? 7.170 0.892 -1.649 1.00 97.81 113 ALA A O 1
ATOM 883 N N . GLY A 1 114 ? 8.519 2.299 -0.543 1.00 95.00 114 GLY A N 1
ATOM 884 C CA . GLY A 1 114 ? 9.058 2.925 -1.752 1.00 95.00 114 GLY A CA 1
ATOM 885 C C . GLY A 1 114 ? 9.565 4.354 -1.555 1.00 95.00 114 GLY A C 1
ATOM 886 O O . GLY A 1 114 ? 9.644 4.872 -0.444 1.00 95.00 114 GLY A O 1
ATOM 887 N N . ARG A 1 115 ? 9.927 5.013 -2.659 1.00 93.62 115 ARG A N 1
ATOM 888 C CA . ARG A 1 115 ? 10.343 6.426 -2.657 1.00 93.62 115 ARG A CA 1
ATOM 889 C C . ARG A 1 115 ? 9.124 7.339 -2.513 1.00 93.62 115 ARG A C 1
ATOM 891 O O . ARG A 1 115 ? 8.070 7.054 -3.076 1.00 93.62 115 ARG A O 1
ATOM 898 N N . LEU A 1 116 ? 9.270 8.443 -1.786 1.00 92.81 116 LEU A N 1
ATOM 899 C CA . LEU A 1 116 ? 8.204 9.432 -1.587 1.00 92.81 116 LEU A CA 1
ATOM 900 C C . LEU A 1 116 ? 8.254 10.490 -2.692 1.00 92.81 116 LEU A C 1
ATOM 902 O O . LEU A 1 116 ? 8.588 11.646 -2.445 1.00 92.81 116 LEU A O 1
ATOM 906 N N . THR A 1 117 ? 7.973 10.052 -3.920 1.00 91.44 117 THR A N 1
ATOM 907 C CA . THR A 1 117 ? 8.035 10.871 -5.137 1.00 91.44 117 THR A CA 1
ATOM 908 C C . THR A 1 117 ? 6.665 11.035 -5.786 1.00 91.44 117 THR A C 1
ATOM 910 O O . THR A 1 117 ? 5.753 10.218 -5.607 1.00 91.44 117 THR A O 1
ATOM 913 N N . GLY A 1 118 ? 6.508 12.097 -6.577 1.00 87.94 118 GLY A N 1
ATOM 914 C CA . GLY A 1 118 ? 5.234 12.467 -7.196 1.00 87.94 118 GLY A CA 1
ATOM 915 C C . GLY A 1 118 ? 4.641 11.419 -8.152 1.00 87.94 118 GLY A C 1
ATOM 916 O O . GLY A 1 118 ? 3.443 11.467 -8.441 1.00 87.94 118 GLY A O 1
ATOM 917 N N . ASP A 1 119 ? 5.434 10.464 -8.639 1.00 91.75 119 ASP A N 1
ATOM 918 C CA . ASP A 1 119 ? 5.002 9.381 -9.529 1.00 91.75 119 ASP A CA 1
ATOM 919 C C . ASP A 1 119 ? 4.599 8.080 -8.811 1.00 91.75 119 ASP A C 1
ATOM 921 O O . ASP A 1 119 ? 4.011 7.198 -9.442 1.00 91.75 119 ASP A O 1
ATOM 925 N N . LYS A 1 120 ? 4.836 7.982 -7.495 1.00 94.94 120 LYS A N 1
ATOM 926 C CA . LYS A 1 120 ? 4.461 6.836 -6.640 1.00 94.94 120 LYS A CA 1
ATOM 927 C C . LYS A 1 120 ? 3.046 6.925 -6.052 1.00 94.94 120 LYS A C 1
ATOM 929 O O . LYS A 1 120 ? 2.699 6.177 -5.146 1.00 94.94 120 LYS A O 1
ATOM 934 N N . GLY A 1 121 ? 2.222 7.845 -6.562 1.00 95.94 121 GLY A N 1
ATOM 935 C CA . GLY A 1 121 ? 0.807 7.972 -6.192 1.00 95.94 121 GLY A CA 1
ATOM 936 C C . GLY A 1 121 ? 0.552 8.425 -4.749 1.00 95.94 121 GLY A C 1
ATOM 937 O O . GLY A 1 121 ? -0.528 8.201 -4.208 1.00 95.94 121 GLY A O 1
ATOM 938 N N . ILE A 1 122 ? 1.532 9.062 -4.095 1.00 97.25 122 ILE A N 1
ATOM 939 C CA . ILE A 1 122 ? 1.403 9.484 -2.689 1.00 97.25 122 ILE A CA 1
ATOM 940 C C . ILE A 1 122 ? 0.238 10.472 -2.493 1.00 97.25 122 ILE A C 1
ATOM 942 O O . ILE A 1 122 ? -0.426 10.444 -1.461 1.00 97.25 122 ILE A O 1
ATOM 946 N N . ARG A 1 123 ? -0.072 11.309 -3.496 1.00 96.94 123 ARG A N 1
ATOM 947 C CA . ARG A 1 123 ? -1.223 12.234 -3.449 1.00 96.94 123 ARG A CA 1
ATOM 948 C C . ARG A 1 123 ? -2.550 11.476 -3.368 1.00 96.94 123 ARG A C 1
ATOM 950 O O . ARG A 1 123 ? -3.456 11.886 -2.646 1.00 96.94 123 ARG A O 1
ATOM 957 N N . GLU A 1 124 ? -2.663 10.375 -4.101 1.00 98.38 124 GLU A N 1
ATOM 958 C CA . GLU A 1 124 ? -3.813 9.476 -4.105 1.00 98.38 124 GLU A CA 1
ATOM 959 C C . GLU A 1 124 ? -3.896 8.731 -2.778 1.00 98.38 124 GLU A C 1
ATOM 961 O O . GLU A 1 124 ? -4.970 8.711 -2.188 1.00 98.38 124 GLU A O 1
ATOM 966 N N . LEU A 1 125 ? -2.772 8.210 -2.272 1.00 98.62 125 LEU A N 1
ATOM 967 C CA . LEU A 1 125 ? -2.703 7.534 -0.974 1.00 98.62 125 LEU A CA 1
ATOM 968 C C . LEU A 1 125 ? -3.137 8.455 0.175 1.00 98.62 125 LEU A C 1
ATOM 970 O O . LEU A 1 125 ? -3.990 8.069 0.969 1.00 98.62 125 LEU A O 1
ATOM 974 N N . VAL A 1 126 ? -2.630 9.693 0.228 1.00 98.44 126 VAL A N 1
ATOM 975 C CA . VAL A 1 126 ? -3.039 10.701 1.222 1.00 98.44 126 VAL A CA 1
ATOM 976 C C . VAL A 1 126 ? -4.545 10.961 1.144 1.00 98.44 126 VAL A C 1
ATOM 978 O O . VAL A 1 126 ? -5.235 10.924 2.165 1.00 98.44 126 VAL A O 1
ATOM 981 N N . ARG A 1 127 ? -5.087 11.184 -0.061 1.00 98.44 127 ARG A N 1
ATOM 982 C CA . ARG A 1 127 ? -6.524 11.434 -0.266 1.00 98.44 127 ARG A CA 1
ATOM 983 C C . ARG A 1 127 ? -7.394 10.225 0.082 1.00 98.44 127 ARG A C 1
ATOM 985 O O . ARG A 1 127 ? -8.452 10.405 0.681 1.00 98.44 127 ARG A O 1
ATOM 992 N N . ALA A 1 128 ? -6.960 9.019 -0.270 1.00 98.62 128 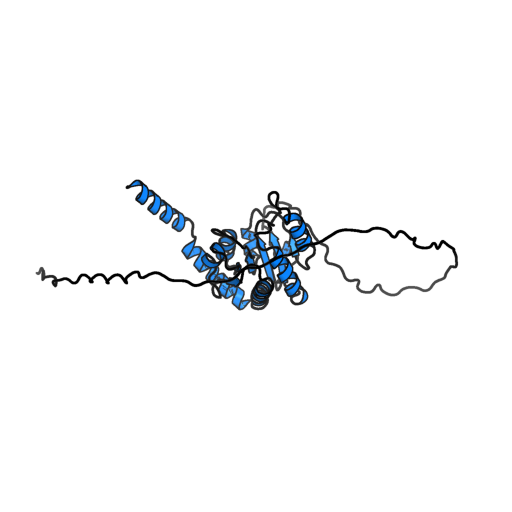ALA A N 1
ATOM 993 C CA . ALA A 1 128 ? -7.664 7.780 0.029 1.00 98.62 128 ALA A CA 1
ATOM 994 C C . ALA A 1 128 ? -7.683 7.510 1.539 1.00 98.62 128 ALA A C 1
ATOM 996 O O . ALA A 1 128 ? -8.746 7.292 2.116 1.00 98.62 128 ALA A O 1
ATOM 997 N N . TRP A 1 129 ? -6.531 7.639 2.204 1.00 98.69 129 TRP A N 1
ATOM 998 C CA . TRP A 1 129 ? -6.418 7.444 3.648 1.00 98.69 129 TRP A CA 1
ATOM 999 C C . TRP A 1 129 ? -7.207 8.486 4.449 1.00 98.69 129 TRP A C 1
ATOM 1001 O O . TRP A 1 129 ? -7.858 8.143 5.431 1.00 98.69 129 TRP A O 1
ATOM 1011 N N . THR A 1 130 ? -7.236 9.743 3.989 1.00 98.19 130 THR A N 1
ATOM 1012 C CA . THR A 1 130 ? -8.063 10.810 4.589 1.00 98.19 130 THR A CA 1
ATOM 1013 C C . THR A 1 130 ? -9.556 10.455 4.597 1.00 98.19 130 THR A C 1
ATOM 1015 O O . THR A 1 130 ? -10.269 10.846 5.518 1.00 98.19 130 THR A O 1
ATOM 1018 N N . ARG A 1 131 ? -10.034 9.708 3.591 1.00 96.94 131 ARG A N 1
ATOM 1019 C CA . ARG A 1 131 ? -11.431 9.252 3.485 1.00 96.94 131 ARG A CA 1
ATOM 1020 C C . ARG A 1 131 ? -11.702 7.994 4.314 1.00 96.94 131 ARG A C 1
ATOM 1022 O O . ARG A 1 131 ? -12.720 7.930 4.994 1.00 96.94 131 ARG A O 1
ATOM 1029 N N . LEU A 1 132 ? -10.794 7.018 4.262 1.00 97.38 132 LEU A N 1
ATOM 1030 C CA . LEU A 1 132 ? -10.945 5.704 4.898 1.00 97.38 132 LEU A CA 1
ATOM 1031 C C . LEU A 1 132 ? -10.760 5.760 6.421 1.00 97.38 132 LEU A C 1
ATOM 1033 O O . LEU A 1 132 ? -11.540 5.183 7.177 1.00 97.38 132 LEU A O 1
ATOM 1037 N N . ALA A 1 133 ? -9.728 6.461 6.896 1.00 96.88 133 ALA A N 1
ATOM 1038 C CA . ALA A 1 133 ? -9.322 6.395 8.295 1.00 96.88 133 ALA A CA 1
ATOM 1039 C C . ALA A 1 133 ? -10.391 6.878 9.304 1.00 96.88 133 ALA A C 1
ATOM 1041 O O . ALA A 1 133 ? -10.529 6.234 10.347 1.00 96.88 133 ALA A O 1
ATOM 1042 N N . PRO A 1 134 ? -11.176 7.950 9.074 1.00 96.75 134 PRO A N 1
ATOM 1043 C CA . PRO A 1 134 ? -12.180 8.393 10.047 1.00 96.75 134 PRO A CA 1
ATOM 1044 C C . PRO A 1 134 ? -13.222 7.327 10.421 1.00 96.75 134 PRO A C 1
ATOM 1046 O O . PRO A 1 134 ? -13.686 7.324 11.557 1.00 96.75 134 PRO A O 1
ATOM 1049 N N . SER A 1 135 ? -13.559 6.417 9.500 1.00 96.62 135 SER A N 1
ATOM 1050 C CA . SER A 1 135 ? -14.583 5.378 9.688 1.00 96.62 135 SER A CA 1
ATOM 1051 C C . SER A 1 135 ? -14.027 3.986 10.022 1.00 96.62 135 SER A C 1
ATOM 1053 O O . SER A 1 135 ? -14.800 3.120 10.415 1.00 96.62 135 SER A O 1
ATOM 1055 N N . ARG A 1 136 ? -12.707 3.760 9.918 1.00 97.19 136 ARG A N 1
ATOM 1056 C CA . ARG A 1 136 ? -12.039 2.502 10.316 1.00 97.19 136 ARG A CA 1
ATOM 1057 C C . ARG A 1 136 ? -11.004 2.758 11.418 1.00 97.19 136 ARG A C 1
ATOM 1059 O O . ARG A 1 136 ? -9.827 2.954 11.107 1.00 97.19 136 ARG A O 1
ATOM 1066 N N . PRO A 1 137 ? -11.396 2.790 12.708 1.00 95.88 137 PRO A N 1
ATOM 1067 C CA . PRO A 1 137 ? -10.496 3.158 13.803 1.00 95.88 137 PRO A CA 1
ATOM 1068 C C . PRO A 1 137 ? -9.320 2.192 14.006 1.00 95.88 137 PRO A C 1
ATOM 1070 O O . PRO A 1 137 ? -8.269 2.668 14.422 1.00 95.88 137 PRO A O 1
ATOM 1073 N N . GLY A 1 138 ? -9.465 0.907 13.662 1.00 96.69 138 GLY A N 1
ATOM 1074 C CA . GLY A 1 138 ? -8.378 -0.084 13.692 1.00 96.69 138 GLY A CA 1
ATOM 1075 C C . GLY A 1 138 ? -7.517 -0.144 12.422 1.00 96.69 138 GLY A C 1
ATOM 1076 O O . GLY A 1 138 ? -6.605 -0.957 12.324 1.00 96.69 138 GLY A O 1
ATOM 1077 N N . ALA A 1 139 ? -7.773 0.698 11.413 1.00 98.31 139 ALA A N 1
ATOM 1078 C CA . ALA A 1 139 ? -6.915 0.769 10.229 1.00 98.31 139 ALA A CA 1
ATOM 1079 C C . ALA A 1 139 ? -5.710 1.687 10.480 1.00 98.31 139 ALA A C 1
ATOM 1081 O O . ALA A 1 139 ? -5.875 2.854 10.863 1.00 98.31 139 ALA A O 1
ATOM 1082 N N . HIS A 1 140 ? -4.512 1.173 10.204 1.00 98.62 140 HIS A N 1
ATOM 1083 C CA . HIS A 1 140 ? -3.230 1.859 10.350 1.00 98.62 140 HIS A CA 1
ATOM 1084 C C . HIS A 1 140 ? -2.448 1.862 9.033 1.00 98.62 140 HIS A C 1
ATOM 1086 O O . HIS A 1 140 ? -2.408 0.855 8.332 1.00 98.62 140 HIS A O 1
ATOM 1092 N N . LEU A 1 141 ? -1.796 2.985 8.716 1.00 98.75 141 LEU A N 1
ATOM 1093 C CA . LEU A 1 141 ? -0.945 3.124 7.531 1.00 98.75 141 LEU A CA 1
ATOM 1094 C C . LEU A 1 141 ? 0.520 3.170 7.954 1.00 98.75 141 LEU A C 1
ATOM 1096 O O . LEU A 1 141 ? 0.913 4.064 8.697 1.00 98.75 141 LEU A O 1
ATOM 1100 N N . VAL A 1 142 ? 1.343 2.268 7.437 1.00 98.38 142 VAL A N 1
ATOM 1101 C CA . VAL A 1 142 ? 2.803 2.369 7.493 1.00 98.38 142 VAL A CA 1
ATOM 1102 C C . VAL A 1 142 ? 3.339 2.901 6.172 1.00 98.38 142 VAL A C 1
ATOM 1104 O O . VAL A 1 142 ? 2.924 2.482 5.093 1.00 98.38 142 VAL A O 1
ATOM 1107 N N . VAL A 1 143 ? 4.306 3.809 6.269 1.00 98.25 143 VAL A N 1
ATOM 1108 C CA . VAL A 1 143 ? 5.077 4.314 5.134 1.00 98.25 143 VAL A CA 1
ATOM 1109 C C . VAL A 1 143 ? 6.557 4.018 5.376 1.00 98.25 143 VAL A C 1
ATOM 1111 O O . VAL A 1 143 ? 7.231 4.695 6.159 1.00 98.25 143 VAL A O 1
ATOM 1114 N N . ALA A 1 144 ? 7.064 2.998 4.689 1.00 97.19 144 ALA A N 1
ATOM 1115 C CA . ALA A 1 144 ? 8.475 2.629 4.642 1.00 97.19 144 ALA A CA 1
ATOM 1116 C C . ALA A 1 144 ? 9.137 3.280 3.419 1.00 97.19 144 ALA A C 1
ATOM 1118 O O . ALA A 1 144 ? 9.296 2.678 2.355 1.00 97.19 144 ALA A O 1
ATOM 1119 N N . GLY A 1 145 ? 9.487 4.555 3.558 1.00 93.81 145 GLY A N 1
ATOM 1120 C CA . GLY A 1 145 ? 10.043 5.350 2.476 1.00 93.81 145 GLY A CA 1
ATOM 1121 C C . GLY A 1 145 ? 10.749 6.611 2.947 1.00 93.81 145 GLY A C 1
ATOM 1122 O O . GLY A 1 145 ? 10.563 7.073 4.070 1.00 93.81 145 GLY A O 1
ATOM 1123 N N . ARG A 1 146 ? 11.546 7.193 2.052 1.00 92.38 146 ARG A N 1
ATOM 1124 C CA . ARG A 1 146 ? 12.089 8.550 2.189 1.00 92.38 146 ARG A CA 1
ATOM 1125 C C . ARG A 1 146 ? 11.835 9.343 0.912 1.00 92.38 146 ARG A C 1
ATOM 1127 O O . ARG A 1 146 ? 11.658 8.754 -0.157 1.00 92.38 146 ARG A O 1
ATOM 1134 N N . VAL A 1 147 ? 11.849 10.667 1.031 1.00 90.31 147 VAL A N 1
ATOM 1135 C CA . VAL A 1 147 ? 12.079 11.547 -0.122 1.00 90.31 147 VAL A CA 1
ATOM 1136 C C . VAL A 1 147 ? 13.464 11.214 -0.680 1.00 90.31 147 VAL A C 1
ATOM 1138 O O . VAL A 1 147 ? 14.392 10.957 0.090 1.00 90.31 147 VAL A O 1
ATOM 1141 N N . ASP A 1 148 ? 13.584 11.146 -2.001 1.00 80.38 148 ASP A N 1
ATOM 1142 C CA . ASP A 1 148 ? 14.789 10.676 -2.680 1.00 80.38 148 ASP A CA 1
ATOM 1143 C C . ASP A 1 148 ? 15.027 11.492 -3.954 1.00 80.38 148 ASP A C 1
ATOM 1145 O O . ASP A 1 148 ? 14.110 11.683 -4.755 1.00 80.38 148 ASP A O 1
ATOM 1149 N N . GLY A 1 149 ? 16.256 11.983 -4.127 1.00 74.94 149 GLY A N 1
ATOM 1150 C CA . GLY A 1 149 ? 16.598 12.947 -5.175 1.00 74.94 149 GLY A CA 1
ATOM 1151 C C . GLY A 1 149 ? 15.925 14.325 -5.011 1.00 74.94 149 GLY A C 1
ATOM 1152 O O . GLY A 1 149 ? 15.286 14.600 -3.993 1.00 74.94 149 GLY A O 1
ATOM 1153 N N . PRO A 1 150 ? 16.070 15.215 -6.010 1.00 75.94 150 PRO A N 1
ATOM 1154 C CA . PRO A 1 150 ? 15.501 16.561 -6.001 1.00 75.94 150 PRO A CA 1
ATOM 1155 C C . PRO A 1 150 ? 14.020 16.566 -6.433 1.00 75.94 150 PRO A C 1
ATOM 1157 O O . PRO A 1 150 ? 13.636 17.333 -7.313 1.00 75.94 150 PRO A O 1
ATOM 1160 N N . ASP A 1 151 ? 13.181 15.694 -5.859 1.00 80.88 151 ASP A N 1
ATOM 1161 C CA . ASP A 1 151 ? 11.729 15.752 -6.085 1.00 80.88 151 ASP A CA 1
ATOM 1162 C C . ASP A 1 151 ? 11.148 16.964 -5.322 1.00 80.88 151 ASP A C 1
ATOM 1164 O O . ASP A 1 151 ? 11.194 16.980 -4.086 1.00 80.88 151 ASP A O 1
ATOM 1168 N N . PRO A 1 152 ? 10.611 17.988 -6.018 1.00 86.50 152 PRO A N 1
ATOM 1169 C CA . PRO A 1 152 ? 10.134 19.213 -5.378 1.00 86.50 152 PRO A CA 1
ATOM 1170 C C . PRO A 1 152 ? 8.842 19.009 -4.575 1.00 86.50 152 PRO A C 1
ATOM 1172 O O . PRO A 1 152 ? 8.517 19.830 -3.719 1.00 86.50 152 PRO A O 1
ATOM 1175 N N . GLU A 1 153 ? 8.095 17.932 -4.830 1.00 89.25 153 GLU A N 1
ATOM 1176 C CA . GLU A 1 153 ? 6.857 17.614 -4.120 1.00 89.25 153 GLU A CA 1
ATOM 1177 C C . GLU A 1 153 ? 7.104 16.716 -2.905 1.00 89.25 153 GLU A C 1
ATOM 1179 O O . GLU A 1 153 ? 6.346 16.784 -1.938 1.00 89.25 153 GLU A O 1
ATOM 1184 N N . GLY A 1 154 ? 8.176 15.918 -2.910 1.00 91.31 154 GLY A N 1
ATOM 1185 C CA . GLY A 1 154 ? 8.533 14.983 -1.837 1.00 91.31 154 GLY A CA 1
ATOM 1186 C C . GLY A 1 154 ? 8.384 15.536 -0.407 1.00 91.31 154 GLY A C 1
ATOM 1187 O O . GLY A 1 154 ? 7.699 14.901 0.399 1.00 91.31 154 GLY A O 1
ATOM 1188 N N . PRO A 1 155 ? 8.938 16.718 -0.063 1.00 92.88 155 PRO A N 1
ATOM 1189 C CA . PRO A 1 155 ? 8.780 17.311 1.269 1.00 92.88 155 PRO A CA 1
ATOM 1190 C C . PRO A 1 155 ? 7.322 17.631 1.637 1.00 92.88 155 PRO A C 1
ATOM 1192 O O . PRO A 1 155 ? 6.903 17.395 2.770 1.00 92.88 155 PRO A O 1
ATOM 1195 N N . ALA A 1 156 ? 6.526 18.119 0.681 1.00 94.12 156 ALA A N 1
ATOM 1196 C CA . ALA A 1 156 ? 5.108 18.414 0.893 1.00 94.12 156 ALA A CA 1
ATOM 1197 C C . ALA A 1 156 ? 4.270 17.130 1.019 1.00 94.12 156 ALA A C 1
ATOM 1199 O O . ALA A 1 156 ? 3.356 17.064 1.841 1.00 94.12 156 ALA A O 1
ATOM 1200 N N . LEU A 1 157 ? 4.609 16.089 0.251 1.00 94.50 157 LEU A N 1
ATOM 1201 C CA . LEU A 1 157 ? 3.995 14.762 0.342 1.00 94.50 157 LEU A CA 1
ATOM 1202 C C . LEU A 1 157 ? 4.294 14.096 1.691 1.00 94.50 157 LEU A C 1
ATOM 1204 O O . LEU A 1 157 ? 3.389 13.530 2.303 1.00 94.50 157 LEU A O 1
ATOM 1208 N N . LEU A 1 158 ? 5.532 14.209 2.182 1.00 94.94 158 LEU A N 1
ATOM 1209 C CA . LEU A 1 158 ? 5.928 13.733 3.506 1.00 94.94 158 LEU A CA 1
ATOM 1210 C C . LEU A 1 158 ? 5.146 14.459 4.611 1.00 94.94 158 LEU A C 1
ATOM 1212 O O . LEU A 1 158 ? 4.530 13.797 5.439 1.00 94.94 158 LEU A O 1
ATOM 1216 N N . ALA A 1 159 ? 5.087 15.793 4.581 1.00 95.75 159 ALA A N 1
ATOM 1217 C CA . ALA A 1 159 ? 4.316 16.580 5.548 1.00 95.75 159 ALA A CA 1
ATOM 1218 C C . ALA A 1 159 ? 2.805 16.264 5.508 1.00 95.75 159 ALA A C 1
ATOM 1220 O O . ALA A 1 159 ? 2.140 16.234 6.546 1.00 95.75 159 ALA A O 1
ATOM 1221 N N . ALA A 1 160 ? 2.253 15.979 4.324 1.00 96.88 160 ALA A N 1
ATOM 1222 C CA . ALA A 1 160 ? 0.864 15.554 4.178 1.00 96.88 160 ALA A CA 1
ATOM 1223 C C . ALA A 1 160 ? 0.617 14.162 4.788 1.00 96.88 160 ALA A C 1
ATOM 1225 O O . ALA A 1 160 ? -0.368 13.986 5.500 1.00 96.88 160 ALA A O 1
ATOM 1226 N N . LEU A 1 161 ? 1.523 13.199 4.573 1.00 97.25 161 LEU A N 1
ATOM 1227 C CA . LEU A 1 161 ? 1.483 11.887 5.232 1.00 97.25 161 LEU A CA 1
ATOM 1228 C C . LEU A 1 161 ? 1.650 12.008 6.754 1.00 97.25 161 LEU A C 1
ATOM 1230 O O . LEU A 1 161 ? 0.939 11.342 7.501 1.00 97.25 161 LEU A O 1
ATOM 1234 N N . GLU A 1 162 ? 2.536 12.890 7.226 1.00 96.62 162 GLU A N 1
ATOM 1235 C CA . GLU A 1 162 ? 2.685 13.193 8.651 1.00 96.62 162 GLU A CA 1
ATOM 1236 C C . GLU A 1 162 ? 1.395 13.737 9.262 1.00 96.62 162 GLU A C 1
ATOM 1238 O O . GLU A 1 162 ? 1.143 13.489 10.436 1.00 96.62 162 GLU A O 1
ATOM 1243 N N . ALA A 1 163 ? 0.579 14.496 8.531 1.00 97.31 163 ALA A N 1
ATOM 1244 C CA . ALA A 1 163 ? -0.657 15.071 9.061 1.00 97.31 163 ALA A CA 1
ATOM 1245 C C . ALA A 1 163 ? -1.782 14.034 9.273 1.00 97.31 163 ALA A C 1
ATOM 1247 O O . ALA A 1 163 ? -2.723 14.309 10.021 1.00 97.31 163 ALA A O 1
ATOM 1248 N N . LEU A 1 164 ? -1.691 12.852 8.655 1.00 97.06 164 LEU A N 1
ATOM 1249 C CA . LEU A 1 164 ? -2.750 11.843 8.667 1.00 97.06 164 LEU A CA 1
ATOM 1250 C C . LEU A 1 164 ? -2.936 11.152 10.036 1.00 97.06 164 LEU A C 1
ATOM 1252 O O . LEU A 1 164 ? -1.976 10.940 10.786 1.00 97.06 164 LEU A O 1
ATOM 1256 N N . PRO A 1 165 ? -4.175 10.745 10.379 1.00 94.50 165 PRO A N 1
ATOM 1257 C CA . PRO A 1 165 ? -4.436 9.923 11.554 1.00 94.50 165 PRO A CA 1
ATOM 1258 C C . PRO A 1 165 ? -3.911 8.493 11.359 1.00 94.50 165 PRO A C 1
ATOM 1260 O O . PRO A 1 165 ? -4.075 7.8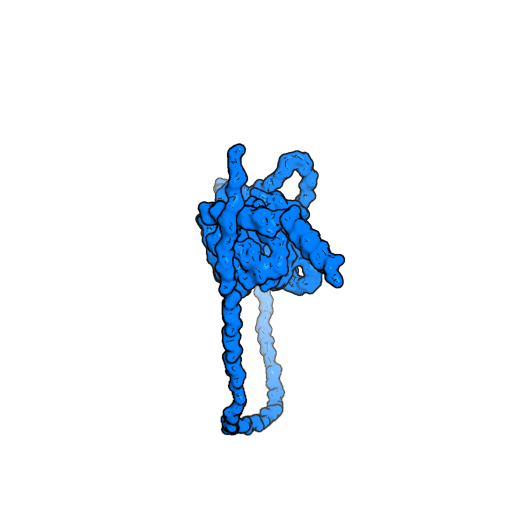96 10.294 1.00 94.50 165 PRO A O 1
ATOM 1263 N N . ARG A 1 166 ? -3.333 7.926 12.430 1.00 96.69 166 ARG A N 1
ATOM 1264 C CA . ARG A 1 166 ? -2.836 6.534 12.491 1.00 96.69 166 ARG A CA 1
ATOM 1265 C C . ARG A 1 166 ? -1.870 6.164 11.354 1.00 96.69 166 ARG A C 1
ATOM 1267 O O . ARG A 1 166 ? -1.799 5.011 10.933 1.00 96.69 166 ARG A O 1
ATOM 1274 N N . THR A 1 167 ? -1.107 7.151 10.893 1.00 98.06 167 THR A N 1
ATOM 1275 C CA . THR A 1 167 ? -0.040 6.981 9.911 1.00 98.06 167 THR A CA 1
ATOM 1276 C C . THR A 1 167 ? 1.320 6.984 10.604 1.00 98.06 167 THR A C 1
ATOM 1278 O O . THR A 1 167 ? 1.629 7.868 11.405 1.00 98.06 167 THR A O 1
ATOM 1281 N N . HIS A 1 168 ? 2.127 5.975 10.293 1.00 97.31 168 HIS A N 1
ATOM 1282 C CA . HIS A 1 168 ? 3.405 5.662 10.916 1.00 97.31 168 HIS A CA 1
ATOM 1283 C C . HIS A 1 168 ? 4.512 5.747 9.864 1.00 97.31 168 HIS A C 1
ATOM 1285 O O . HIS A 1 168 ? 4.552 4.952 8.924 1.00 97.31 168 HIS A O 1
ATOM 1291 N N . LEU A 1 169 ? 5.416 6.715 10.003 1.00 97.00 169 LEU A N 1
ATOM 1292 C CA . LEU A 1 169 ? 6.500 6.926 9.043 1.00 97.00 169 LEU A CA 1
ATOM 1293 C C . LEU A 1 169 ? 7.784 6.290 9.571 1.00 97.00 169 LEU A C 1
ATOM 1295 O O . LEU A 1 169 ? 8.326 6.725 10.587 1.00 97.00 169 LEU A O 1
ATOM 1299 N N . LEU A 1 170 ? 8.267 5.256 8.882 1.00 95.06 170 LEU A N 1
ATOM 1300 C CA . LEU A 1 170 ? 9.445 4.486 9.301 1.00 95.06 170 LEU A CA 1
ATOM 1301 C C . LEU A 1 170 ? 10.755 5.012 8.699 1.00 95.06 170 LEU A C 1
ATOM 1303 O O . LEU A 1 170 ? 11.838 4.560 9.073 1.00 95.06 170 LEU A O 1
ATOM 1307 N N . GLY A 1 171 ? 10.673 5.944 7.747 1.00 94.06 171 GLY A N 1
ATOM 1308 C CA . GLY A 1 171 ? 11.820 6.317 6.929 1.00 94.06 171 GLY A CA 1
ATOM 1309 C C . GLY A 1 171 ? 12.283 5.134 6.073 1.00 94.06 171 GLY A C 1
ATOM 1310 O O . GLY A 1 171 ? 11.488 4.308 5.627 1.00 94.06 171 GLY A O 1
ATOM 1311 N N . HIS A 1 172 ? 13.593 5.026 5.853 1.00 91.69 172 HIS A N 1
ATOM 1312 C CA . HIS A 1 172 ? 14.160 3.907 5.104 1.00 91.69 172 HIS A CA 1
ATOM 1313 C C . HIS A 1 172 ? 14.260 2.623 5.950 1.00 91.69 172 HIS A C 1
ATOM 1315 O O . HIS A 1 172 ? 14.971 2.556 6.962 1.00 91.69 172 HIS A O 1
ATOM 1321 N N . VAL A 1 173 ? 13.584 1.576 5.479 1.00 91.44 173 VAL A N 1
ATOM 1322 C CA . VAL A 1 173 ? 13.648 0.216 6.021 1.00 91.44 173 VAL A CA 1
ATOM 1323 C C . VAL A 1 173 ? 14.598 -0.615 5.153 1.00 91.44 173 VAL A C 1
ATOM 1325 O O . VAL A 1 173 ? 14.460 -0.640 3.936 1.00 91.44 173 VAL A O 1
ATOM 1328 N N . GLU A 1 174 ? 15.579 -1.263 5.788 1.00 84.94 174 GLU A N 1
ATOM 1329 C CA . GLU A 1 174 ? 16.556 -2.153 5.122 1.00 84.94 174 GLU A CA 1
ATOM 1330 C C . GLU A 1 174 ? 16.046 -3.603 5.032 1.00 84.94 174 GLU A C 1
ATOM 1332 O O . GLU A 1 174 ? 16.488 -4.377 4.194 1.00 84.94 174 GLU A O 1
ATOM 1337 N N . ASP A 1 175 ? 15.145 -3.975 5.942 1.00 86.69 175 ASP A N 1
ATOM 1338 C CA . ASP A 1 175 ? 14.719 -5.341 6.248 1.00 86.69 175 ASP A CA 1
ATOM 1339 C C . ASP A 1 175 ? 13.191 -5.390 6.110 1.00 86.69 175 ASP A C 1
ATOM 1341 O O . ASP A 1 175 ? 12.449 -5.366 7.094 1.00 86.69 175 ASP A O 1
ATOM 1345 N N . LEU A 1 176 ? 12.726 -5.321 4.856 1.00 92.00 176 LEU A N 1
ATOM 1346 C CA . LEU A 1 176 ? 11.298 -5.311 4.526 1.00 92.00 176 LEU A CA 1
ATOM 1347 C C . LEU A 1 176 ? 10.621 -6.658 4.815 1.00 92.00 176 LEU A C 1
ATOM 1349 O O . LEU A 1 176 ? 9.422 -6.673 5.056 1.00 92.00 176 LEU A O 1
ATOM 1353 N N . GLU A 1 177 ? 11.373 -7.761 4.885 1.00 91.38 177 GLU A N 1
ATOM 1354 C CA . GLU A 1 177 ? 10.864 -9.098 5.231 1.00 91.38 177 GLU A CA 1
ATOM 1355 C C . GLU A 1 177 ? 10.032 -9.081 6.524 1.00 91.38 177 GLU A C 1
ATOM 1357 O O . GLU A 1 177 ? 8.905 -9.579 6.545 1.00 91.38 177 GLU A O 1
ATOM 1362 N N . ARG A 1 178 ? 10.530 -8.432 7.591 1.00 90.75 178 ARG A N 1
ATOM 1363 C CA . ARG A 1 178 ? 9.747 -8.276 8.832 1.00 90.75 178 ARG A CA 1
ATOM 1364 C C . ARG A 1 178 ? 8.549 -7.367 8.695 1.00 90.75 178 ARG A C 1
ATOM 1366 O O . ARG A 1 178 ? 7.556 -7.596 9.374 1.00 90.75 178 ARG A O 1
ATOM 1373 N N . LEU A 1 179 ? 8.645 -6.334 7.867 1.00 94.88 179 LEU A N 1
ATOM 1374 C CA . LEU A 1 179 ? 7.515 -5.448 7.655 1.00 94.88 179 LEU A CA 1
ATOM 1375 C C . LEU A 1 179 ? 6.394 -6.192 6.924 1.00 94.88 179 LEU A C 1
ATOM 1377 O O . LEU A 1 179 ? 5.242 -6.086 7.333 1.00 94.88 179 LEU A O 1
ATOM 1381 N N . TRP A 1 180 ? 6.724 -7.012 5.924 1.00 96.88 180 TRP A N 1
ATOM 1382 C CA . TRP A 1 180 ? 5.756 -7.858 5.230 1.00 96.88 180 TRP A CA 1
ATOM 1383 C C . TRP A 1 180 ? 5.157 -8.939 6.131 1.00 96.88 180 TRP A C 1
ATOM 1385 O O . TRP A 1 180 ? 3.946 -9.119 6.104 1.00 96.88 180 TRP A O 1
ATOM 1395 N N . ALA A 1 181 ? 5.953 -9.575 6.997 1.00 94.06 181 ALA A N 1
ATOM 1396 C CA . ALA A 1 181 ? 5.459 -10.553 7.975 1.00 94.06 181 ALA A CA 1
ATOM 1397 C C . ALA A 1 181 ? 4.445 -9.983 8.994 1.00 94.06 181 ALA A C 1
ATOM 1399 O O . ALA A 1 181 ? 3.717 -10.746 9.625 1.00 94.06 181 ALA A O 1
ATOM 1400 N N . ASP A 1 182 ? 4.408 -8.657 9.159 1.00 94.31 182 ASP A N 1
ATOM 1401 C CA . ASP A 1 182 ? 3.471 -7.929 10.019 1.00 94.31 182 ASP A CA 1
ATOM 1402 C C . ASP A 1 182 ? 2.422 -7.114 9.230 1.00 94.31 182 ASP A C 1
ATOM 1404 O O . ASP A 1 182 ? 1.608 -6.438 9.858 1.00 94.31 182 ASP A O 1
ATOM 1408 N N . THR A 1 183 ? 2.422 -7.139 7.891 1.00 97.88 183 THR A N 1
ATOM 1409 C CA . THR A 1 183 ? 1.519 -6.345 7.030 1.00 97.88 183 THR A CA 1
ATOM 1410 C C . THR A 1 183 ? 0.284 -7.150 6.622 1.00 97.88 183 THR A C 1
ATOM 1412 O O . THR A 1 183 ? 0.405 -8.287 6.182 1.00 97.88 183 THR A O 1
ATOM 1415 N N . ASP A 1 184 ? -0.900 -6.536 6.680 1.00 98.69 184 ASP A N 1
ATOM 1416 C CA . ASP A 1 184 ? -2.159 -7.145 6.226 1.00 98.69 184 ASP A CA 1
ATOM 1417 C C . ASP A 1 184 ? -2.490 -6.822 4.760 1.00 98.69 184 ASP A C 1
ATOM 1419 O O . ASP A 1 184 ? -3.106 -7.628 4.064 1.00 98.69 184 ASP A O 1
ATOM 1423 N N . VAL A 1 185 ? -2.114 -5.626 4.289 1.00 98.81 185 VAL A N 1
ATOM 1424 C CA . VAL A 1 185 ? -2.357 -5.150 2.916 1.00 98.81 185 VAL A CA 1
ATOM 1425 C C . VAL A 1 185 ? -1.167 -4.323 2.437 1.00 98.81 185 VAL A C 1
ATOM 1427 O O . VAL A 1 185 ? -0.769 -3.365 3.098 1.00 98.81 185 VAL A O 1
ATOM 1430 N N . CYS A 1 186 ? -0.622 -4.625 1.262 1.00 98.88 186 CYS A N 1
ATOM 1431 C CA . CYS A 1 186 ? 0.355 -3.757 0.603 1.00 98.88 186 CYS A CA 1
ATOM 1432 C C . CYS A 1 186 ? -0.366 -2.751 -0.312 1.00 98.88 186 CYS A C 1
ATOM 1434 O O . CYS A 1 186 ? -1.386 -3.072 -0.925 1.00 98.88 186 CYS A O 1
ATOM 1436 N N . VAL A 1 187 ? 0.147 -1.524 -0.426 1.00 98.81 187 VAL A N 1
ATOM 1437 C CA . VAL A 1 187 ? -0.406 -0.505 -1.329 1.00 98.81 187 VAL A CA 1
ATOM 1438 C C . VAL A 1 187 ? 0.693 0.183 -2.137 1.00 98.81 187 VAL A C 1
ATOM 1440 O O . VAL A 1 187 ? 1.622 0.766 -1.580 1.00 98.81 187 VAL A O 1
ATOM 1443 N N . LEU A 1 188 ? 0.572 0.142 -3.468 1.00 98.38 188 LEU A N 1
ATOM 1444 C CA . LEU A 1 188 ? 1.507 0.781 -4.398 1.00 98.38 188 LEU A CA 1
ATOM 1445 C C . LEU A 1 188 ? 0.749 1.481 -5.547 1.00 98.38 188 LEU A C 1
ATOM 1447 O O . LEU A 1 188 ? 0.589 0.919 -6.634 1.00 98.38 188 LEU A O 1
ATOM 1451 N N . PRO A 1 189 ? 0.290 2.732 -5.351 1.00 97.94 189 PRO A N 1
ATOM 1452 C CA . PRO A 1 189 ? -0.528 3.456 -6.327 1.00 97.94 189 PRO A CA 1
ATOM 1453 C C . PRO A 1 189 ? 0.304 4.152 -7.429 1.00 97.94 189 PRO A C 1
ATOM 1455 O O . PRO A 1 189 ? -0.061 5.212 -7.943 1.00 97.94 189 PRO A O 1
ATOM 1458 N N . SER A 1 190 ? 1.454 3.574 -7.783 1.00 97.19 190 SER A N 1
ATOM 1459 C CA . SER A 1 190 ? 2.439 4.140 -8.709 1.00 97.19 190 SER A CA 1
ATOM 1460 C C . SER A 1 190 ? 1.938 4.256 -10.146 1.00 97.19 190 SER A C 1
ATOM 1462 O O . SER A 1 190 ? 1.568 3.269 -10.775 1.00 97.19 190 SER A O 1
ATOM 1464 N N . TYR A 1 191 ? 2.078 5.438 -10.751 1.00 95.62 191 TYR A N 1
ATOM 1465 C CA . TYR A 1 191 ? 1.632 5.684 -12.130 1.00 95.62 191 TYR A CA 1
ATOM 1466 C C . TYR A 1 191 ? 2.412 4.889 -13.191 1.00 95.62 191 TYR A C 1
ATOM 1468 O O . TYR A 1 191 ? 1.926 4.706 -14.315 1.00 95.62 191 TYR A O 1
ATOM 1476 N N . ARG A 1 192 ? 3.647 4.494 -12.860 1.00 93.62 192 ARG A N 1
ATOM 1477 C CA . ARG A 1 192 ? 4.593 3.771 -13.716 1.00 93.62 192 ARG A CA 1
ATOM 1478 C C . ARG A 1 192 ? 5.439 2.843 -12.849 1.00 93.62 192 ARG A C 1
ATOM 1480 O O . ARG A 1 192 ? 6.067 3.305 -11.899 1.00 93.62 192 ARG A O 1
ATOM 1487 N N . GLU A 1 193 ? 5.499 1.576 -13.232 1.00 92.62 193 GLU A N 1
ATOM 1488 C CA . GLU A 1 193 ? 6.452 0.587 -12.729 1.00 92.62 193 GLU A CA 1
ATOM 1489 C C . GLU A 1 193 ? 6.904 -0.282 -13.905 1.00 92.62 193 GLU A C 1
ATOM 1491 O O . GLU A 1 193 ? 6.105 -0.553 -14.806 1.00 92.62 193 GLU A O 1
ATOM 1496 N N . GLY A 1 194 ? 8.176 -0.693 -13.890 1.00 91.94 194 GLY A N 1
ATOM 1497 C CA . GLY A 1 194 ? 8.700 -1.731 -14.782 1.00 91.94 194 GLY A CA 1
ATOM 1498 C C . GLY A 1 194 ? 8.355 -3.103 -14.212 1.00 91.94 194 GLY A C 1
ATOM 1499 O O . GLY A 1 194 ? 7.341 -3.680 -14.574 1.00 91.94 194 GLY A O 1
ATOM 1500 N N . LEU A 1 195 ? 9.145 -3.560 -13.237 1.00 92.94 195 LEU A N 1
ATOM 1501 C CA . LEU A 1 195 ? 8.822 -4.710 -12.393 1.00 92.94 195 LEU A CA 1
ATOM 1502 C C . LEU A 1 195 ? 8.886 -4.273 -10.917 1.00 92.94 195 LEU A C 1
ATOM 1504 O O . LEU A 1 195 ? 9.986 -4.031 -10.411 1.00 92.94 195 LEU A O 1
ATOM 1508 N N . PRO A 1 196 ? 7.749 -4.099 -10.220 1.00 94.25 196 PRO A N 1
ATOM 1509 C CA . PRO A 1 196 ? 7.741 -3.593 -8.852 1.00 94.25 196 PRO A CA 1
ATOM 1510 C C . PRO A 1 196 ? 8.132 -4.700 -7.864 1.00 94.25 196 PRO A C 1
ATOM 1512 O O . PRO A 1 196 ? 7.274 -5.393 -7.322 1.00 94.25 196 PRO A O 1
ATOM 1515 N N . LEU A 1 197 ? 9.438 -4.846 -7.607 1.00 94.75 197 LEU A N 1
ATOM 1516 C CA . LEU A 1 197 ? 9.992 -5.855 -6.685 1.00 94.75 197 LEU A CA 1
ATOM 1517 C C . LEU A 1 197 ? 9.288 -5.861 -5.321 1.00 94.75 197 LEU A C 1
ATOM 1519 O O . LEU A 1 197 ? 8.948 -6.918 -4.813 1.00 94.75 197 LEU A O 1
ATOM 1523 N N . VAL A 1 198 ? 8.959 -4.678 -4.802 1.00 96.44 198 VAL A N 1
ATOM 1524 C CA . VAL A 1 198 ? 8.246 -4.483 -3.531 1.00 96.44 198 VAL A CA 1
ATOM 1525 C C . VAL A 1 198 ? 6.869 -5.174 -3.475 1.00 96.44 198 VAL A C 1
ATOM 1527 O O . VAL A 1 198 ? 6.438 -5.621 -2.416 1.00 96.44 198 VAL A O 1
ATOM 1530 N N . VAL A 1 199 ? 6.187 -5.315 -4.619 1.00 98.00 199 VAL A N 1
ATOM 1531 C CA . VAL A 1 199 ? 4.906 -6.039 -4.730 1.00 98.00 199 VAL A CA 1
ATOM 1532 C C . VAL A 1 199 ? 5.144 -7.544 -4.811 1.00 98.00 199 VAL A C 1
ATOM 1534 O O . VAL A 1 199 ? 4.361 -8.312 -4.267 1.00 98.00 199 VAL A O 1
ATOM 1537 N N . ILE A 1 200 ? 6.241 -7.975 -5.442 1.00 97.00 200 ILE A N 1
ATOM 1538 C CA . ILE A 1 200 ? 6.647 -9.387 -5.488 1.00 97.00 200 ILE A CA 1
ATOM 1539 C C . ILE A 1 200 ? 7.066 -9.866 -4.091 1.00 97.00 200 ILE A C 1
ATOM 1541 O O . ILE A 1 200 ? 6.693 -10.965 -3.697 1.00 97.00 200 ILE A O 1
ATOM 1545 N N . GLU A 1 201 ? 7.784 -9.041 -3.324 1.00 96.81 201 GLU A N 1
ATOM 1546 C CA . GLU A 1 201 ? 8.138 -9.306 -1.924 1.00 96.81 201 GLU A CA 1
ATOM 1547 C C . GLU A 1 201 ? 6.892 -9.449 -1.040 1.00 96.81 201 GLU A C 1
ATOM 1549 O O . GLU A 1 201 ? 6.751 -10.450 -0.337 1.00 96.81 201 GLU A O 1
ATOM 1554 N N . ALA A 1 202 ? 5.963 -8.487 -1.116 1.00 98.12 202 ALA A N 1
ATOM 1555 C CA . ALA A 1 202 ? 4.697 -8.537 -0.390 1.00 98.12 202 ALA A CA 1
ATOM 1556 C C . ALA A 1 202 ? 3.873 -9.781 -0.779 1.00 98.12 202 ALA A C 1
ATOM 1558 O O . ALA A 1 202 ? 3.449 -10.542 0.090 1.00 98.12 202 ALA A O 1
ATOM 1559 N N . ALA A 1 203 ? 3.728 -10.052 -2.079 1.00 98.00 203 ALA A N 1
ATOM 1560 C CA . ALA A 1 203 ? 3.042 -11.240 -2.578 1.00 98.00 203 ALA A CA 1
ATOM 1561 C C . ALA A 1 203 ? 3.699 -12.534 -2.068 1.00 98.00 203 ALA A C 1
ATOM 1563 O O . ALA A 1 203 ? 3.008 -13.396 -1.534 1.00 98.00 203 ALA A O 1
ATOM 1564 N N . ALA A 1 204 ? 5.029 -12.656 -2.134 1.00 96.62 204 ALA A N 1
ATOM 1565 C CA . ALA A 1 204 ? 5.762 -13.810 -1.610 1.00 96.62 204 ALA A CA 1
ATOM 1566 C C . ALA A 1 204 ? 5.585 -13.986 -0.089 1.00 96.62 204 ALA A C 1
ATOM 1568 O O . ALA A 1 204 ? 5.515 -15.118 0.393 1.00 96.62 204 ALA A O 1
ATOM 1569 N N . ALA A 1 205 ? 5.443 -12.897 0.670 1.00 97.00 205 ALA A N 1
ATOM 1570 C CA . ALA A 1 205 ? 5.104 -12.935 2.093 1.00 97.00 205 ALA A CA 1
ATOM 1571 C C . ALA A 1 205 ? 3.643 -13.343 2.381 1.00 97.00 205 ALA A C 1
ATOM 1573 O O . ALA A 1 205 ? 3.308 -13.599 3.534 1.00 97.00 205 ALA A O 1
ATOM 1574 N N . GLY A 1 206 ? 2.790 -13.470 1.358 1.00 98.12 206 GLY A N 1
ATOM 1575 C CA . GLY A 1 206 ? 1.365 -13.774 1.511 1.00 98.12 206 GLY A CA 1
ATOM 1576 C C . GLY A 1 206 ? 0.489 -12.538 1.716 1.00 98.12 206 GLY A C 1
ATOM 1577 O O . GLY A 1 206 ? -0.611 -12.661 2.245 1.00 98.12 206 GLY A O 1
ATOM 1578 N N . VAL A 1 207 ? 0.962 -11.354 1.317 1.00 98.75 207 VAL A N 1
ATOM 1579 C CA . VAL A 1 207 ? 0.259 -10.080 1.497 1.00 98.75 207 VAL A CA 1
ATOM 1580 C C . VAL A 1 207 ? -0.443 -9.673 0.190 1.00 98.75 207 VAL A C 1
ATOM 1582 O O . VAL A 1 207 ? 0.230 -9.464 -0.826 1.00 98.75 207 VAL A O 1
ATOM 1585 N N . PRO A 1 208 ? -1.781 -9.510 0.177 1.00 98.75 208 PRO A N 1
ATOM 1586 C CA . PRO A 1 208 ? -2.496 -8.992 -0.986 1.00 98.75 208 PRO A CA 1
ATOM 1587 C C . PRO A 1 208 ? -2.136 -7.521 -1.227 1.00 98.75 208 PRO A C 1
ATOM 1589 O O . PRO A 1 208 ? -1.950 -6.748 -0.283 1.00 98.75 208 PRO A O 1
ATOM 1592 N N . THR A 1 209 ? -2.055 -7.114 -2.495 1.00 98.75 209 THR A N 1
ATOM 1593 C CA . THR A 1 209 ? -1.644 -5.746 -2.856 1.00 98.75 209 THR A CA 1
ATOM 1594 C C . THR A 1 209 ? -2.732 -4.987 -3.611 1.00 98.75 209 THR A C 1
ATOM 1596 O O . THR A 1 209 ? -3.312 -5.515 -4.559 1.00 98.75 209 THR A O 1
ATOM 1599 N N . VAL A 1 210 ? -2.958 -3.721 -3.245 1.00 98.81 210 VAL A N 1
ATOM 1600 C CA . VAL A 1 210 ? -3.674 -2.751 -4.087 1.00 98.81 210 VAL A CA 1
ATOM 1601 C C . VAL A 1 210 ? -2.665 -1.973 -4.931 1.00 98.81 210 VAL A C 1
ATOM 1603 O O . VAL A 1 210 ? -1.848 -1.215 -4.400 1.00 98.81 210 VAL A O 1
ATOM 1606 N N . VAL A 1 211 ? -2.725 -2.145 -6.249 1.00 98.62 211 VAL A N 1
ATOM 1607 C CA . VAL A 1 211 ? -1.898 -1.418 -7.229 1.00 98.62 211 VAL A CA 1
ATOM 1608 C C . VAL A 1 211 ? -2.780 -0.579 -8.143 1.00 98.62 211 VAL A C 1
ATOM 1610 O O . VAL A 1 211 ? -3.970 -0.846 -8.279 1.00 98.62 211 VAL A O 1
ATOM 1613 N N . THR A 1 212 ? -2.218 0.422 -8.820 1.00 98.31 212 THR A N 1
ATOM 1614 C CA . THR A 1 212 ? -2.925 1.007 -9.974 1.00 98.31 212 THR A CA 1
ATOM 1615 C C . THR A 1 212 ? -2.682 0.199 -11.251 1.00 98.31 212 THR A C 1
ATOM 1617 O O . THR A 1 212 ? -1.661 -0.479 -11.351 1.00 98.31 212 THR A O 1
ATOM 1620 N N . ASP A 1 213 ? -3.542 0.354 -12.264 1.00 96.94 213 ASP A N 1
ATOM 1621 C CA . ASP A 1 213 ? -3.330 -0.121 -13.641 1.00 96.94 213 ASP A CA 1
ATOM 1622 C C . ASP A 1 213 ? -2.143 0.603 -14.309 1.00 96.94 213 ASP A C 1
ATOM 1624 O O . ASP A 1 213 ? -2.290 1.465 -15.174 1.00 96.94 213 ASP A O 1
ATOM 1628 N N . CYS A 1 214 ? -0.931 0.279 -13.878 1.00 94.62 214 CYS A N 1
ATOM 1629 C CA . CYS A 1 214 ? 0.314 0.526 -14.585 1.00 94.62 214 CYS A CA 1
ATOM 1630 C C . CYS A 1 214 ? 0.919 -0.827 -14.984 1.00 94.62 214 CYS A C 1
ATOM 1632 O O . CYS A 1 214 ? 0.626 -1.840 -14.352 1.00 94.62 214 CYS A O 1
ATOM 1634 N N . THR A 1 215 ? 1.751 -0.851 -16.031 1.00 92.19 215 THR A N 1
ATOM 1635 C CA . THR A 1 215 ? 2.241 -2.088 -16.669 1.00 92.19 215 THR A CA 1
ATOM 1636 C C . THR A 1 215 ? 2.771 -3.115 -15.663 1.00 92.19 215 THR A C 1
ATOM 1638 O O . THR A 1 215 ? 2.169 -4.176 -15.524 1.00 92.19 215 THR A O 1
ATOM 1641 N N . GLY A 1 216 ? 3.793 -2.767 -14.873 1.00 91.38 216 GLY A N 1
ATOM 1642 C CA . GLY A 1 216 ? 4.328 -3.673 -13.853 1.00 91.38 216 GLY A CA 1
ATOM 1643 C C . GLY A 1 216 ? 3.364 -4.014 -12.709 1.00 91.38 216 GLY A C 1
ATOM 1644 O O . GLY A 1 216 ? 3.505 -5.065 -12.093 1.00 91.38 216 GLY A O 1
ATOM 1645 N N . GLY A 1 217 ? 2.372 -3.162 -12.426 1.00 93.12 217 GLY A N 1
ATOM 1646 C CA . GLY A 1 217 ? 1.349 -3.421 -11.408 1.00 93.12 217 GLY A CA 1
ATOM 1647 C C . GLY A 1 217 ? 0.442 -4.590 -11.797 1.00 93.12 217 GLY A C 1
ATOM 1648 O O . GLY A 1 217 ? 0.379 -5.581 -11.074 1.00 93.12 217 GLY A O 1
ATOM 1649 N N . ARG A 1 218 ? -0.197 -4.502 -12.972 1.00 93.75 218 ARG A N 1
ATOM 1650 C CA . ARG A 1 218 ? -1.112 -5.538 -13.499 1.00 93.75 218 ARG A CA 1
ATOM 1651 C C . ARG A 1 218 ? -0.420 -6.817 -13.989 1.00 93.75 218 ARG A C 1
ATOM 1653 O O . ARG A 1 218 ? -1.078 -7.817 -14.244 1.00 93.75 218 ARG A O 1
ATOM 1660 N N . GLU A 1 219 ? 0.898 -6.794 -14.188 1.00 93.44 219 GLU A N 1
ATOM 1661 C CA . GLU A 1 219 ? 1.658 -8.010 -14.500 1.00 93.44 219 GLU A CA 1
ATOM 1662 C C . GLU A 1 219 ? 1.859 -8.873 -13.248 1.00 93.44 219 GLU A C 1
ATOM 1664 O O . GLU A 1 219 ? 1.671 -10.095 -13.291 1.00 93.44 219 GLU A O 1
ATOM 1669 N N . VAL A 1 220 ? 2.200 -8.235 -12.121 1.00 95.81 220 VAL A N 1
ATOM 1670 C CA . VAL A 1 220 ? 2.417 -8.920 -10.841 1.00 95.81 220 VAL A CA 1
ATOM 1671 C C . VAL A 1 220 ? 1.084 -9.278 -10.177 1.00 95.81 220 VAL A C 1
ATOM 1673 O O . VAL A 1 220 ? 0.907 -10.434 -9.793 1.00 95.81 220 VAL A O 1
ATOM 1676 N N . VAL A 1 221 ? 0.143 -8.330 -10.082 1.00 98.19 221 VAL A N 1
ATOM 1677 C CA . VAL A 1 221 ? -1.166 -8.515 -9.429 1.00 98.19 221 VAL A CA 1
ATOM 1678 C C . VAL A 1 221 ? -2.225 -8.970 -10.428 1.00 98.19 221 VAL A C 1
ATOM 1680 O O . VAL A 1 221 ? -2.468 -8.304 -11.429 1.00 98.19 221 VAL A O 1
ATOM 1683 N N . ASP A 1 222 ? -2.885 -10.081 -10.109 1.00 98.06 222 ASP A N 1
ATOM 1684 C CA . ASP A 1 222 ? -4.071 -10.583 -10.798 1.00 98.06 222 ASP A CA 1
ATOM 1685 C C . ASP A 1 222 ? -5.331 -10.029 -10.110 1.00 98.06 222 ASP A C 1
ATOM 1687 O O . ASP A 1 222 ? -5.549 -10.276 -8.915 1.00 98.06 222 ASP A O 1
ATOM 1691 N N . ASP A 1 223 ? -6.119 -9.222 -10.824 1.00 98.56 223 ASP A N 1
ATOM 1692 C CA . ASP A 1 223 ? -7.214 -8.450 -10.227 1.00 98.56 223 ASP A CA 1
ATOM 1693 C C . ASP A 1 223 ? -8.327 -9.354 -9.681 1.00 98.56 223 ASP A C 1
ATOM 1695 O O . ASP A 1 223 ? -8.697 -10.367 -10.274 1.00 98.56 223 ASP A O 1
ATOM 1699 N N . GLY A 1 224 ? -8.828 -9.026 -8.491 1.00 98.12 224 GLY A N 1
ATOM 1700 C CA . GLY A 1 224 ? -9.808 -9.841 -7.773 1.00 98.12 224 GLY A CA 1
ATOM 1701 C C . GLY A 1 224 ? -9.281 -11.186 -7.245 1.00 98.12 224 GLY A C 1
ATOM 1702 O O . GLY A 1 224 ? -9.970 -11.802 -6.432 1.00 98.12 224 GLY A O 1
ATOM 1703 N N . THR A 1 225 ? -8.071 -11.612 -7.631 1.00 98.56 225 THR A N 1
ATOM 1704 C CA . THR A 1 225 ? -7.516 -12.939 -7.309 1.00 98.56 225 THR A CA 1
ATOM 1705 C C . THR A 1 225 ? -6.330 -12.864 -6.350 1.00 98.56 225 THR A C 1
ATOM 1707 O O . THR A 1 225 ? -6.354 -13.526 -5.319 1.00 98.56 225 THR A O 1
ATOM 1710 N N . THR A 1 226 ? -5.310 -12.044 -6.634 1.00 98.50 226 THR A N 1
ATOM 1711 C CA . THR A 1 226 ? -4.119 -11.881 -5.766 1.00 98.50 226 THR A CA 1
ATOM 1712 C C . THR A 1 226 ? -4.028 -10.498 -5.113 1.00 98.50 226 THR A C 1
ATOM 1714 O O . THR A 1 226 ? -3.043 -10.164 -4.454 1.00 98.50 226 THR A O 1
ATOM 1717 N N . GLY A 1 227 ? -5.021 -9.649 -5.351 1.00 98.75 227 GLY A N 1
ATOM 1718 C CA . GLY A 1 227 ? -5.037 -8.250 -4.949 1.00 98.75 227 GLY A CA 1
ATOM 1719 C C . GLY A 1 227 ? -6.100 -7.485 -5.728 1.00 98.75 227 GLY A C 1
ATOM 1720 O O . GLY A 1 227 ? -7.036 -8.086 -6.256 1.00 98.75 227 GLY A O 1
ATOM 1721 N N . LEU A 1 228 ? -5.960 -6.162 -5.794 1.00 98.81 228 LEU A N 1
ATOM 1722 C CA . LEU A 1 228 ? -6.893 -5.282 -6.500 1.00 98.81 228 LEU A CA 1
ATOM 1723 C C . LEU A 1 228 ? -6.137 -4.294 -7.394 1.00 98.81 228 LEU A C 1
ATOM 1725 O O . LEU A 1 228 ? -5.138 -3.706 -6.971 1.00 98.81 228 LEU A O 1
ATOM 1729 N N . VAL A 1 229 ? -6.637 -4.082 -8.610 1.00 98.75 229 VAL A N 1
ATOM 1730 C CA . VAL A 1 229 ? -6.084 -3.135 -9.586 1.00 98.75 229 VAL A CA 1
ATOM 1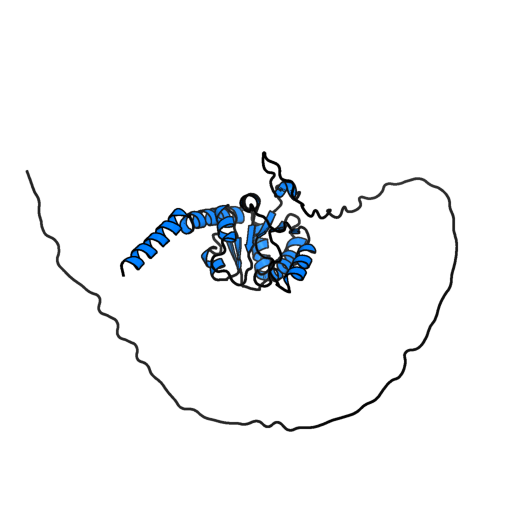731 C C . VAL A 1 229 ? -7.049 -1.960 -9.760 1.00 98.75 229 VAL A C 1
ATOM 1733 O O . VAL A 1 229 ? -8.190 -2.133 -10.173 1.00 98.75 229 VAL A O 1
ATOM 1736 N N . VAL A 1 230 ? -6.598 -0.739 -9.457 1.00 98.69 230 VAL A N 1
ATOM 1737 C CA . VAL A 1 230 ? -7.430 0.482 -9.531 1.00 98.69 230 VAL A CA 1
ATOM 1738 C C . VAL A 1 230 ? -6.982 1.444 -10.643 1.00 98.69 230 VAL A C 1
ATOM 1740 O O . VAL A 1 230 ? -5.813 1.437 -11.038 1.00 98.69 230 VAL A O 1
ATOM 1743 N N . PRO A 1 231 ? -7.848 2.332 -11.161 1.00 98.31 231 PRO A N 1
ATOM 1744 C CA . PRO A 1 231 ? -7.428 3.367 -12.101 1.00 98.31 231 PRO A CA 1
ATOM 1745 C C . PRO A 1 231 ? -6.316 4.269 -11.540 1.00 98.31 231 PRO A C 1
ATOM 1747 O O . PRO A 1 231 ? -6.320 4.676 -10.375 1.00 98.31 231 PRO A O 1
ATOM 1750 N N . ARG A 1 232 ? -5.346 4.629 -12.389 1.00 97.50 232 ARG A N 1
ATOM 1751 C CA . ARG A 1 232 ? -4.298 5.601 -12.034 1.00 97.50 232 ARG A CA 1
ATOM 1752 C C . ARG A 1 232 ? -4.913 6.965 -11.719 1.00 97.50 232 ARG A C 1
ATOM 1754 O O . ARG A 1 232 ? -5.783 7.428 -12.447 1.00 97.50 232 ARG A O 1
ATOM 1761 N N . ARG A 1 233 ? -4.373 7.643 -10.696 1.00 97.06 233 ARG A N 1
ATOM 1762 C CA . ARG A 1 233 ? -4.808 8.975 -10.216 1.00 97.06 233 ARG A CA 1
ATOM 1763 C C . ARG A 1 233 ? -6.218 9.020 -9.603 1.00 97.06 233 ARG A C 1
ATOM 1765 O O . ARG A 1 233 ? -6.702 10.107 -9.297 1.00 97.06 233 ARG A O 1
ATOM 1772 N N . ASP A 1 234 ? -6.847 7.870 -9.354 1.00 98.44 234 ASP A N 1
ATOM 1773 C CA . ASP A 1 234 ? -8.157 7.796 -8.707 1.00 98.44 234 ASP A CA 1
ATOM 1774 C C . ASP A 1 234 ? -8.039 7.464 -7.208 1.00 98.44 234 ASP A C 1
ATOM 1776 O O . ASP A 1 234 ? -7.900 6.315 -6.787 1.00 98.44 234 ASP A O 1
ATOM 1780 N N . ALA A 1 235 ? -8.124 8.505 -6.378 1.00 98.50 235 ALA A N 1
ATOM 1781 C CA . ALA A 1 235 ? -8.144 8.370 -4.922 1.00 98.50 235 ALA A CA 1
ATOM 1782 C C . ALA A 1 235 ? -9.486 7.855 -4.357 1.00 98.50 235 ALA A C 1
ATOM 1784 O O . ALA A 1 235 ? -9.573 7.563 -3.166 1.00 98.50 235 ALA A O 1
ATOM 1785 N N . GLY A 1 236 ? -10.554 7.810 -5.160 1.00 98.69 236 GLY A N 1
ATOM 1786 C CA . GLY A 1 236 ? -11.833 7.192 -4.803 1.00 98.69 236 GLY A CA 1
ATOM 1787 C C . GLY A 1 236 ? -11.760 5.680 -4.946 1.00 98.69 236 GLY A C 1
ATOM 1788 O O . GLY A 1 236 ? -11.973 4.970 -3.967 1.00 98.69 236 GLY A O 1
ATOM 1789 N N . ALA A 1 237 ? -11.353 5.203 -6.122 1.00 98.69 237 ALA A N 1
ATOM 1790 C CA . ALA A 1 237 ? -11.136 3.780 -6.368 1.00 98.69 237 ALA A CA 1
ATOM 1791 C C . ALA A 1 237 ? -10.076 3.186 -5.423 1.00 98.69 237 ALA A C 1
ATOM 1793 O O . ALA A 1 237 ? -10.295 2.119 -4.853 1.00 98.69 237 ALA A O 1
ATOM 1794 N N . LEU A 1 238 ? -8.970 3.905 -5.174 1.00 98.88 238 LEU A N 1
ATOM 1795 C CA . LEU A 1 238 ? -7.962 3.486 -4.194 1.00 98.88 238 LEU A CA 1
ATOM 1796 C C . LEU A 1 238 ? -8.536 3.373 -2.771 1.00 98.88 238 LEU A C 1
ATOM 1798 O O . LEU A 1 238 ? -8.220 2.417 -2.069 1.00 98.88 238 LEU A O 1
ATOM 1802 N N . ALA A 1 239 ? -9.387 4.316 -2.346 1.00 98.75 239 ALA A N 1
ATOM 1803 C CA . ALA A 1 239 ? -10.035 4.250 -1.035 1.00 98.75 239 ALA A CA 1
ATOM 1804 C C . ALA A 1 239 ? -10.968 3.038 -0.929 1.00 98.75 239 ALA A C 1
ATOM 1806 O O . ALA A 1 239 ? -10.847 2.282 0.026 1.00 98.75 239 ALA A O 1
ATOM 18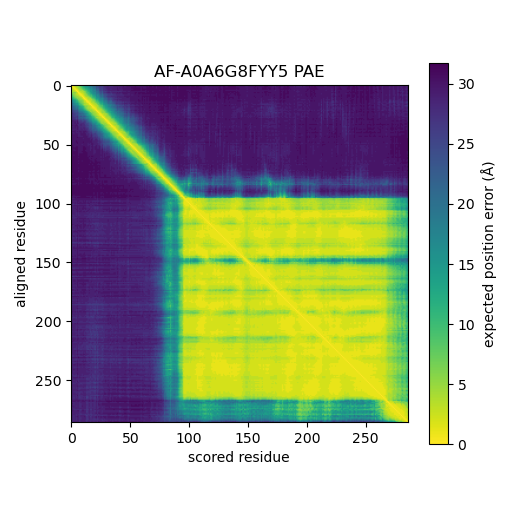07 N N . ALA A 1 240 ? -11.827 2.814 -1.928 1.00 98.75 240 ALA A N 1
ATOM 1808 C CA . ALA A 1 240 ? -12.777 1.701 -1.940 1.00 98.75 240 ALA A CA 1
ATOM 1809 C C . ALA A 1 240 ? -12.083 0.324 -1.982 1.00 98.75 240 ALA A C 1
ATOM 1811 O O . ALA A 1 240 ? -12.521 -0.618 -1.323 1.00 98.75 240 ALA A O 1
ATOM 1812 N N . ALA A 1 241 ? -10.972 0.201 -2.718 1.00 98.81 241 ALA A N 1
ATOM 1813 C CA . ALA A 1 241 ? -10.174 -1.024 -2.754 1.00 98.81 241 ALA A CA 1
ATOM 1814 C C . ALA A 1 241 ? -9.481 -1.309 -1.410 1.00 98.81 241 ALA A C 1
ATOM 1816 O O . ALA A 1 241 ? -9.485 -2.449 -0.945 1.00 98.81 241 ALA A O 1
ATOM 1817 N N . LEU A 1 242 ? -8.926 -0.277 -0.763 1.00 98.81 242 LEU A N 1
ATOM 1818 C CA . LEU A 1 242 ? -8.364 -0.402 0.584 1.00 98.81 242 LEU A CA 1
ATOM 1819 C C . LEU A 1 242 ? -9.444 -0.715 1.625 1.00 98.81 242 LEU A C 1
ATOM 1821 O O . LEU A 1 242 ? -9.226 -1.580 2.459 1.00 98.81 242 LEU A O 1
ATOM 1825 N N . GLU A 1 243 ? -10.605 -0.063 1.559 1.00 98.69 243 GLU A N 1
ATOM 1826 C CA . GLU A 1 243 ? -11.755 -0.291 2.445 1.00 98.69 243 GLU A CA 1
ATOM 1827 C C . GLU A 1 243 ? -12.219 -1.749 2.371 1.00 98.69 243 GLU A C 1
ATOM 1829 O O . GLU A 1 243 ? -12.257 -2.434 3.390 1.00 98.69 243 GLU A O 1
ATOM 1834 N N . ARG A 1 244 ? -12.425 -2.273 1.155 1.00 98.62 244 ARG A N 1
ATOM 1835 C CA . ARG A 1 244 ? -12.784 -3.680 0.927 1.00 98.62 244 ARG A CA 1
ATOM 1836 C C . ARG A 1 244 ? -11.780 -4.659 1.543 1.00 98.62 244 ARG A C 1
ATOM 1838 O O . ARG A 1 244 ? -12.194 -5.672 2.099 1.00 98.62 244 ARG A O 1
ATOM 1845 N N . LEU A 1 245 ? -10.476 -4.386 1.441 1.00 98.69 245 LEU A N 1
ATOM 1846 C CA . LEU A 1 245 ? -9.456 -5.243 2.053 1.00 98.69 245 LEU A CA 1
ATOM 1847 C C . LEU A 1 245 ? -9.306 -5.023 3.557 1.00 98.69 245 LEU A C 1
ATOM 1849 O O . LEU A 1 245 ? -8.951 -5.969 4.246 1.00 98.69 245 LEU A O 1
ATOM 1853 N N . VAL A 1 246 ? -9.571 -3.833 4.094 1.00 98.56 246 VAL A N 1
ATOM 1854 C CA . VAL A 1 246 ? -9.561 -3.586 5.544 1.00 98.56 246 VAL A CA 1
ATOM 1855 C C . VAL A 1 246 ? -10.732 -4.298 6.223 1.00 98.56 246 VAL A C 1
ATOM 1857 O O . VAL A 1 246 ? -10.535 -4.937 7.257 1.00 98.56 246 VAL A O 1
ATOM 1860 N N . ASP A 1 247 ? -11.912 -4.267 5.609 1.00 98.31 247 ASP A N 1
ATOM 1861 C CA . ASP A 1 247 ? -13.137 -4.778 6.221 1.00 98.31 247 ASP A CA 1
ATOM 1862 C C . ASP A 1 247 ? -13.319 -6.307 6.043 1.00 98.31 247 ASP A C 1
ATOM 1864 O O . ASP A 1 247 ? -13.890 -6.951 6.922 1.00 98.31 247 ASP A O 1
ATOM 1868 N N . ASP A 1 248 ? -12.801 -6.927 4.968 1.00 98.44 248 ASP A N 1
ATOM 1869 C CA . ASP A 1 248 ? -12.906 -8.384 4.727 1.00 98.44 248 ASP A CA 1
ATOM 1870 C C . ASP A 1 248 ? -11.569 -9.124 4.946 1.00 98.44 248 ASP A C 1
ATOM 1872 O O . ASP A 1 248 ? -10.739 -9.286 4.044 1.00 98.44 248 ASP A O 1
ATOM 1876 N N . GLY A 1 249 ? -11.374 -9.637 6.165 1.00 98.06 249 GLY A N 1
ATOM 1877 C CA . GLY A 1 249 ? -10.204 -10.448 6.520 1.00 98.06 249 GLY A CA 1
ATOM 1878 C C . GLY A 1 249 ? -10.126 -11.802 5.805 1.00 98.06 249 GLY A C 1
ATOM 1879 O O . GLY A 1 249 ? -9.028 -12.281 5.526 1.00 98.06 249 GLY A O 1
ATOM 1880 N N . ALA A 1 250 ? -11.259 -12.410 5.442 1.00 98.56 250 ALA A N 1
ATOM 1881 C CA . ALA A 1 250 ? -11.258 -13.673 4.705 1.00 98.56 250 ALA A CA 1
ATOM 1882 C C . ALA A 1 250 ? -10.801 -13.460 3.252 1.00 98.56 250 ALA A C 1
ATOM 1884 O O . ALA A 1 250 ? -10.075 -14.288 2.699 1.00 98.56 250 ALA A O 1
ATOM 1885 N N . LEU A 1 251 ? -11.173 -12.330 2.644 1.00 98.75 251 LEU A N 1
ATOM 1886 C CA . LEU A 1 251 ? -10.661 -11.897 1.347 1.00 98.75 251 LEU A CA 1
ATOM 1887 C C . LEU A 1 251 ? -9.161 -11.609 1.397 1.00 98.75 251 LEU A C 1
ATOM 1889 O O . LEU A 1 251 ? -8.462 -12.087 0.504 1.00 98.75 251 LEU A O 1
ATOM 1893 N N . ARG A 1 252 ? -8.660 -10.922 2.441 1.00 98.44 252 ARG A N 1
ATOM 1894 C CA . ARG A 1 252 ? -7.209 -10.721 2.624 1.00 98.44 252 ARG A CA 1
ATOM 1895 C C . ARG A 1 252 ? -6.457 -12.047 2.602 1.00 98.44 252 ARG A C 1
ATOM 1897 O O . ARG A 1 252 ? -5.543 -12.207 1.798 1.00 98.44 252 ARG A O 1
ATOM 1904 N N . THR A 1 253 ? -6.882 -13.012 3.420 1.00 98.50 253 THR A N 1
ATOM 1905 C CA . THR A 1 253 ? -6.239 -14.332 3.511 1.00 98.50 253 THR A CA 1
ATOM 1906 C C . THR A 1 253 ? -6.285 -15.085 2.180 1.00 98.50 253 THR A C 1
ATOM 1908 O O . THR A 1 253 ? -5.252 -15.574 1.726 1.00 98.50 253 THR A O 1
ATOM 1911 N N . ARG A 1 254 ? -7.446 -15.146 1.506 1.00 98.75 254 ARG A N 1
ATOM 1912 C CA . ARG A 1 254 ? -7.573 -15.813 0.194 1.00 98.75 254 ARG A CA 1
ATOM 1913 C C . ARG A 1 254 ? -6.659 -15.184 -0.862 1.00 98.75 254 ARG A C 1
ATOM 1915 O O . ARG A 1 254 ? -5.902 -15.902 -1.512 1.00 98.75 254 ARG A O 1
ATOM 1922 N N . MET A 1 255 ? -6.705 -13.858 -1.007 1.00 98.81 255 MET A N 1
ATOM 1923 C CA . MET A 1 255 ? -5.887 -13.143 -1.991 1.00 98.81 255 MET A CA 1
ATOM 1924 C C . MET A 1 255 ? -4.393 -13.233 -1.676 1.00 98.81 255 MET A C 1
ATOM 1926 O O . MET A 1 255 ? -3.588 -13.386 -2.589 1.00 98.81 255 MET A O 1
ATOM 1930 N N . GLY A 1 256 ? -4.022 -13.176 -0.397 1.00 98.75 256 GLY A N 1
ATOM 1931 C CA . GLY A 1 256 ? -2.646 -13.312 0.066 1.00 98.75 256 GLY A CA 1
ATOM 1932 C C . GLY A 1 256 ? -2.030 -14.673 -0.264 1.00 98.75 256 GLY A C 1
ATOM 1933 O O . GLY A 1 256 ? -0.924 -14.737 -0.801 1.00 98.75 256 GLY A O 1
ATOM 1934 N N . MET A 1 257 ? -2.765 -15.766 -0.031 1.00 98.62 257 MET A N 1
ATOM 1935 C CA . MET A 1 257 ? -2.320 -17.115 -0.412 1.00 98.62 257 MET A CA 1
ATOM 1936 C C . MET A 1 257 ? -2.122 -17.235 -1.931 1.00 98.62 257 MET A C 1
ATOM 1938 O O . MET A 1 257 ? -1.046 -17.637 -2.375 1.00 98.62 257 MET A O 1
ATOM 1942 N N . ALA A 1 258 ? -3.098 -16.786 -2.729 1.00 98.69 258 ALA A N 1
ATOM 1943 C CA . ALA A 1 258 ? -2.991 -16.790 -4.190 1.00 98.69 258 ALA A CA 1
ATOM 1944 C C . ALA A 1 258 ? -1.833 -15.903 -4.703 1.00 98.69 258 ALA A C 1
ATOM 1946 O O . ALA A 1 258 ? -1.141 -16.264 -5.658 1.00 98.69 258 ALA A O 1
ATOM 1947 N N . ALA A 1 259 ? -1.575 -14.762 -4.052 1.00 98.44 259 ALA A N 1
ATOM 1948 C CA . ALA A 1 259 ? -0.436 -13.894 -4.351 1.00 98.44 259 ALA A CA 1
ATOM 1949 C C . ALA A 1 259 ? 0.900 -14.612 -4.126 1.00 98.44 259 ALA A C 1
ATOM 1951 O O . ALA A 1 259 ? 1.783 -14.545 -4.985 1.00 98.44 259 ALA A O 1
ATOM 1952 N N . ARG A 1 260 ? 1.029 -15.351 -3.018 1.00 98.19 260 ARG A N 1
ATOM 1953 C CA . ARG A 1 260 ? 2.227 -16.134 -2.693 1.00 98.19 260 ARG A CA 1
ATOM 1954 C C . ARG A 1 260 ? 2.469 -17.259 -3.687 1.00 98.19 260 ARG A C 1
ATOM 1956 O O . ARG A 1 260 ? 3.588 -17.394 -4.177 1.00 98.19 260 ARG A O 1
ATOM 1963 N N . GLU A 1 261 ? 1.438 -18.029 -4.019 1.00 97.69 261 GLU A N 1
ATOM 1964 C CA . GLU A 1 261 ? 1.527 -19.099 -5.020 1.00 97.69 261 GLU A CA 1
ATOM 1965 C C . GLU A 1 261 ? 1.972 -18.553 -6.383 1.00 97.69 261 GLU A C 1
ATOM 1967 O O . GLU A 1 261 ? 2.949 -19.038 -6.959 1.00 97.69 261 GLU A O 1
ATOM 1972 N N . ARG A 1 262 ? 1.329 -17.477 -6.861 1.00 95.94 262 ARG A N 1
ATOM 1973 C CA . ARG A 1 262 ? 1.705 -16.791 -8.107 1.00 95.94 262 ARG A CA 1
ATOM 1974 C C . ARG A 1 262 ? 3.146 -16.280 -8.065 1.00 95.94 262 ARG A C 1
ATOM 1976 O O . ARG A 1 262 ? 3.879 -16.455 -9.041 1.00 95.94 262 ARG A O 1
ATOM 1983 N N . ALA A 1 263 ? 3.557 -15.657 -6.959 1.00 95.44 263 ALA A N 1
ATOM 1984 C CA . ALA A 1 263 ? 4.891 -15.086 -6.818 1.00 95.44 263 ALA A CA 1
ATOM 1985 C C . ALA A 1 263 ? 5.982 -16.165 -6.875 1.00 95.44 263 ALA A C 1
ATOM 1987 O O . ALA A 1 263 ? 6.926 -16.042 -7.658 1.00 95.44 263 ALA A O 1
ATOM 1988 N N . LEU A 1 264 ? 5.814 -17.255 -6.120 1.00 93.81 264 LEU A N 1
ATOM 1989 C CA . LEU A 1 264 ? 6.749 -18.383 -6.099 1.00 93.81 264 LEU A CA 1
ATOM 1990 C C . LEU A 1 264 ? 6.764 -19.154 -7.431 1.00 93.81 264 LEU A C 1
ATOM 1992 O O . LEU A 1 264 ? 7.819 -19.603 -7.871 1.00 93.81 264 LEU A O 1
ATOM 1996 N N . ALA A 1 265 ? 5.631 -19.270 -8.128 1.00 91.69 265 ALA A N 1
ATOM 1997 C CA . ALA A 1 265 ? 5.584 -19.934 -9.431 1.00 91.69 265 ALA A CA 1
ATOM 1998 C C . ALA A 1 265 ? 6.306 -19.148 -10.546 1.00 91.69 265 ALA A C 1
ATOM 2000 O O . ALA A 1 265 ? 6.882 -19.763 -11.454 1.00 91.69 265 ALA A O 1
ATOM 2001 N N . ARG A 1 266 ? 6.251 -17.805 -10.494 1.00 88.31 266 ARG A N 1
ATOM 2002 C CA . ARG A 1 266 ? 6.608 -16.907 -11.611 1.00 88.31 266 ARG A CA 1
ATOM 2003 C C . ARG A 1 266 ? 7.902 -16.107 -11.419 1.00 88.31 266 ARG A C 1
ATOM 2005 O O . ARG A 1 266 ? 8.531 -15.769 -12.419 1.00 88.31 266 ARG A O 1
ATOM 2012 N N . TYR A 1 267 ? 8.305 -15.816 -10.180 1.00 86.50 267 TYR A N 1
ATOM 2013 C CA . TYR A 1 267 ? 9.443 -14.934 -9.867 1.00 86.50 267 TYR A CA 1
ATOM 2014 C C . TYR A 1 267 ? 10.520 -15.584 -8.982 1.00 86.50 267 TYR A C 1
ATOM 2016 O O . TYR A 1 267 ? 11.421 -14.897 -8.503 1.00 86.50 267 TYR A O 1
ATOM 2024 N N . ASP A 1 268 ? 10.463 -16.902 -8.779 1.00 81.56 268 ASP A N 1
ATOM 2025 C CA . ASP A 1 268 ? 11.505 -17.642 -8.064 1.00 81.56 268 ASP A CA 1
ATOM 2026 C C . ASP A 1 268 ? 12.884 -17.520 -8.753 1.00 81.56 268 ASP A C 1
ATOM 2028 O O . ASP A 1 268 ? 13.018 -17.620 -9.979 1.00 81.56 268 ASP A O 1
ATOM 2032 N N . ARG A 1 269 ? 13.931 -17.277 -7.953 1.00 73.62 269 ARG A N 1
ATOM 2033 C CA . ARG A 1 269 ? 15.246 -16.826 -8.441 1.00 73.62 269 ARG A CA 1
ATOM 2034 C C . ARG A 1 269 ? 15.945 -17.851 -9.348 1.00 73.62 269 ARG A C 1
ATOM 2036 O O . ARG A 1 269 ? 16.434 -17.428 -10.396 1.00 73.62 269 ARG A O 1
ATOM 2043 N N . PRO A 1 270 ? 16.004 -19.160 -9.019 1.00 76.25 270 PRO A N 1
ATOM 2044 C CA . PRO A 1 270 ? 16.527 -20.179 -9.926 1.00 76.25 270 PRO A CA 1
ATOM 2045 C C . PRO A 1 270 ? 15.800 -20.191 -11.273 1.00 76.25 270 PRO A C 1
ATOM 2047 O O . PRO A 1 270 ? 16.464 -20.209 -12.302 1.00 76.25 270 PRO A O 1
ATOM 2050 N N . ARG A 1 271 ? 14.462 -20.084 -11.293 1.00 73.50 271 ARG A N 1
ATOM 2051 C CA . ARG A 1 271 ? 13.677 -20.072 -12.543 1.00 73.50 271 ARG A CA 1
ATOM 2052 C C . ARG A 1 271 ? 14.027 -18.881 -13.434 1.00 73.50 271 ARG A C 1
ATOM 2054 O O . ARG A 1 271 ? 14.286 -19.066 -14.623 1.00 73.50 271 ARG A O 1
ATOM 2061 N N . LEU A 1 272 ? 14.076 -17.677 -12.857 1.00 80.31 272 LEU A N 1
ATOM 2062 C CA . LEU A 1 272 ? 14.465 -16.457 -13.575 1.00 80.31 272 LEU A CA 1
ATOM 2063 C C . LEU A 1 272 ? 15.891 -16.559 -14.135 1.00 80.31 272 LEU A C 1
ATOM 2065 O O . LEU A 1 272 ? 16.129 -16.209 -15.291 1.00 80.31 272 LEU A O 1
ATOM 2069 N N . TRP A 1 273 ? 16.829 -17.075 -13.337 1.00 83.38 273 TRP A N 1
ATOM 2070 C CA . TRP A 1 273 ? 18.222 -17.228 -13.747 1.00 83.38 273 TRP A CA 1
ATOM 2071 C C . TRP A 1 273 ? 18.393 -18.274 -14.859 1.00 83.38 273 TRP A C 1
ATOM 2073 O O . TRP A 1 273 ? 19.028 -17.990 -15.872 1.00 83.38 273 TRP A O 1
ATOM 2083 N N . THR A 1 274 ? 17.750 -19.442 -14.744 1.00 82.06 274 THR A N 1
ATOM 2084 C CA . THR A 1 274 ? 17.749 -20.482 -15.788 1.00 82.06 274 THR A CA 1
ATOM 2085 C C . THR A 1 274 ? 17.174 -19.968 -17.111 1.00 82.06 274 THR A C 1
ATOM 2087 O O . THR A 1 274 ? 17.732 -20.250 -18.173 1.00 82.06 274 THR A O 1
ATOM 2090 N N . ALA A 1 275 ? 16.093 -19.179 -17.072 1.00 79.56 275 ALA A N 1
ATOM 2091 C CA . ALA A 1 275 ? 15.511 -18.580 -18.273 1.00 79.56 275 ALA A CA 1
ATOM 2092 C C . ALA A 1 275 ? 16.467 -17.574 -18.945 1.00 79.56 275 ALA A C 1
ATOM 2094 O O . ALA A 1 275 ? 16.642 -17.609 -20.166 1.00 79.56 275 ALA A O 1
ATOM 2095 N N . LEU A 1 276 ? 17.128 -16.719 -18.154 1.00 86.94 276 LEU A N 1
ATOM 2096 C CA . LEU A 1 276 ? 18.124 -15.767 -18.654 1.00 86.94 276 LEU A CA 1
ATOM 2097 C C . LEU A 1 276 ? 19.349 -16.478 -19.246 1.00 86.94 276 LEU A C 1
ATOM 2099 O O . LEU A 1 276 ? 19.784 -16.127 -20.343 1.00 86.94 276 LEU A O 1
ATOM 2103 N N . GLU A 1 277 ? 19.877 -17.507 -18.579 1.00 87.88 277 GLU A N 1
ATOM 2104 C CA . GLU A 1 277 ? 20.963 -18.326 -19.124 1.00 87.88 277 GLU A CA 1
ATOM 2105 C C . GLU A 1 277 ? 20.583 -18.971 -20.461 1.00 87.88 277 GLU A C 1
ATOM 2107 O O . GLU A 1 277 ? 21.378 -18.946 -21.400 1.00 87.88 277 GLU A O 1
ATOM 2112 N N . GLY A 1 278 ? 19.372 -19.527 -20.575 1.00 86.12 278 GLY A N 1
ATOM 2113 C CA . GLY A 1 278 ? 18.872 -20.101 -21.825 1.00 86.12 278 GLY A CA 1
ATOM 2114 C C . GLY A 1 278 ? 18.854 -19.079 -22.965 1.00 86.12 278 GLY A C 1
ATOM 2115 O O . GLY A 1 278 ? 19.343 -19.368 -24.062 1.00 86.12 278 GLY A O 1
ATOM 2116 N N . LEU A 1 279 ? 18.377 -17.859 -22.686 1.00 90.69 279 LEU A N 1
ATOM 2117 C CA . LEU A 1 279 ? 18.390 -16.752 -23.642 1.00 90.69 279 LEU A CA 1
ATOM 2118 C C . LEU A 1 279 ? 19.823 -16.394 -24.061 1.00 90.69 279 LEU A C 1
ATOM 2120 O O . LEU A 1 279 ? 20.117 -16.403 -25.257 1.00 90.69 279 LEU A O 1
ATOM 2124 N N . LEU A 1 280 ? 20.728 -16.151 -23.109 1.00 92.06 280 LEU A N 1
ATOM 2125 C CA . LEU A 1 280 ? 22.123 -15.785 -23.389 1.00 92.06 280 LEU A CA 1
ATOM 2126 C C . LEU A 1 280 ? 22.849 -16.874 -24.196 1.00 92.06 280 LEU A C 1
ATOM 2128 O O . LEU A 1 280 ? 23.470 -16.574 -25.215 1.00 92.06 280 LEU A O 1
ATOM 2132 N N . ARG A 1 281 ? 22.691 -18.151 -23.822 1.00 89.44 281 ARG A N 1
ATOM 2133 C CA . ARG A 1 281 ? 23.245 -19.298 -24.565 1.00 89.44 281 ARG A CA 1
ATOM 2134 C C . ARG A 1 281 ? 22.640 -19.434 -25.966 1.00 89.44 281 ARG A C 1
ATOM 2136 O O . ARG A 1 281 ? 23.306 -19.940 -26.863 1.00 89.44 281 ARG A O 1
ATOM 2143 N N . SER A 1 282 ? 21.379 -19.053 -26.188 1.00 88.75 282 SER A N 1
ATOM 2144 C CA . SER A 1 282 ? 20.785 -19.044 -27.539 1.00 88.75 282 SER A CA 1
ATOM 2145 C C . SER A 1 282 ? 21.272 -17.867 -28.390 1.00 88.75 282 SER A C 1
ATOM 2147 O O . SER A 1 282 ? 21.468 -18.029 -29.590 1.00 88.75 282 SER A O 1
ATOM 2149 N N . ALA A 1 283 ? 21.524 -16.708 -27.775 1.00 87.25 283 ALA A N 1
ATOM 2150 C CA . ALA A 1 283 ? 22.064 -15.539 -28.456 1.00 87.25 283 ALA A CA 1
ATOM 2151 C C . ALA A 1 283 ? 23.532 -15.725 -28.865 1.00 87.25 283 ALA A C 1
ATOM 2153 O O . ALA A 1 283 ? 23.873 -15.374 -29.985 1.00 87.25 283 ALA A O 1
ATOM 2154 N N . ALA A 1 284 ? 24.355 -16.345 -28.014 1.00 84.38 284 ALA A N 1
ATOM 2155 C CA . ALA A 1 284 ? 25.769 -16.636 -28.278 1.00 84.38 284 ALA A CA 1
ATOM 2156 C C . ALA A 1 284 ? 26.020 -17.775 -29.297 1.00 84.38 284 ALA A C 1
ATOM 2158 O O . ALA A 1 284 ? 27.162 -18.176 -29.501 1.00 84.38 284 ALA A O 1
ATOM 2159 N N . ARG A 1 285 ? 24.960 -18.335 -29.898 1.00 84.19 285 ARG A N 1
ATOM 2160 C CA . ARG A 1 285 ? 25.016 -19.348 -30.973 1.00 84.19 285 ARG A CA 1
ATOM 2161 C C . ARG A 1 285 ? 24.599 -18.787 -32.342 1.00 84.19 285 ARG A C 1
ATOM 2163 O O . ARG A 1 285 ? 24.311 -19.564 -33.248 1.00 84.19 285 ARG A O 1
ATOM 2170 N N . ARG A 1 286 ? 24.525 -17.460 -32.463 1.00 56.72 286 ARG A N 1
ATOM 2171 C CA . ARG A 1 286 ? 24.305 -16.707 -33.705 1.00 56.72 286 ARG A CA 1
ATOM 2172 C C . ARG A 1 286 ? 25.537 -15.870 -34.013 1.00 56.72 286 ARG A C 1
ATOM 2174 O O . ARG A 1 286 ? 25.796 -15.709 -35.219 1.00 56.72 286 ARG A O 1
#